Protein AF-A0A8S2YE96-F1 (afdb_monomer_lite)

pLDDT: mean 74.25, std 17.76, range [33.53, 96.19]

InterPro domains:
  IPR012582 DNA-dependent protein kinase catalytic subunit, CC3 [PF08163] (4-235)

Radius of gyration: 26.95 Å; chains: 1; bounding box: 53×81×50 Å

Organism: NCBI:txid1234261

Secondary structure (DSSP, 8-state):
--HHHHHHHHHHHHHHHHHHHHS-----SSHHHHHHHHHHHHHHHHHHHHHHHHS-HHHHSSTT-TTHHHHHHT-TTS--SSS-HHHHHHHHHHHHHHHSHHHHHHHHHHHHHHH---HHHHHHHHHHHHHHHHHHHHHHHHHHHHH---HHHHIIIIIHHHHHHHHHHT--HHHHHHHHHHHHHHHHSSS------PPP---TTTGGGTTSTTHHHHHHHHHHHHHHHHHHHHHHHHHHHSTTS--

Foldseek 3Di:
DDLVVLLVVCLVCVVVLLCLLPDPDDDDPDLVVLQVSLVSLLVSLLSLLVSLQSDAQCCQAFPNHPNLVSVCVVVVPDPPPTSCVSLVSLLVSLLCLQQCLVVVLVVLLVVCVVVDPDPVSNVVSSVSSVSSNVSSLSSNVSSCVRHPDDPVCCCVRPVVSVVVSCVVVVDDPCNVVVVVVVVVVVVVVVPPPDPPDDDPDDDPPQVVCVPPPCNVVVVVVVVVVNVVVVVVVVVVVVVVVVVPPDD

Sequence (247 aa):
MRKHCVVEVYKRHILVITSIIEADFRLETSVAAIESSLINRVCSFRLMEHKYTILTKDDVQGSASPIVSVYEKVRPNMDKKDGKELTKNMIRRSRIHFTDGEKIMKIVQTHLTTMSNSSEKIKSIISIIRTLYTSSFNCLISLFMCTQTELKLYTAFIFQELSEYYEKAKRTVLSVLRKNILLSTTNSQQGNLQIQNQPPPRYLSSEYLCGSSLAGELAIFDYISSAVVSQQQQQTNLNKSCVLLDH

Structure (mmCIF, N/CA/C/O backbone):
data_AF-A0A8S2YE96-F1
#
_entry.id   AF-A0A8S2YE96-F1
#
loop_
_atom_site.group_PDB
_atom_site.id
_atom_site.type_symbol
_atom_site.label_atom_id
_atom_site.label_alt_id
_atom_site.label_comp_id
_atom_site.label_asym_id
_atom_site.label_entity_id
_atom_site.label_seq_id
_atom_site.pdbx_PDB_ins_code
_atom_site.Cartn_x
_atom_site.Cartn_y
_atom_site.Cartn_z
_atom_site.occupancy
_atom_site.B_iso_or_equiv
_atom_site.auth_seq_id
_atom_site.auth_comp_id
_atom_site.auth_asym_id
_atom_site.auth_atom_id
_atom_site.pdbx_PDB_model_num
ATOM 1 N N . MET A 1 1 ? 15.876 15.811 -7.038 1.00 55.72 1 MET A N 1
ATOM 2 C CA . MET A 1 1 ? 16.609 14.784 -6.256 1.00 55.72 1 MET A CA 1
ATOM 3 C C . MET A 1 1 ? 17.096 13.708 -7.226 1.00 55.72 1 MET A C 1
ATOM 5 O O . MET A 1 1 ? 16.290 13.247 -8.022 1.00 55.72 1 MET A O 1
ATOM 9 N N . ARG A 1 2 ? 18.392 13.356 -7.259 1.00 77.94 2 ARG A N 1
ATOM 10 C CA . ARG A 1 2 ? 18.914 12.380 -8.244 1.00 77.94 2 ARG A CA 1
ATOM 11 C C . ARG A 1 2 ? 18.318 10.987 -7.974 1.00 77.94 2 ARG A C 1
ATOM 13 O O . ARG A 1 2 ? 18.390 10.532 -6.834 1.00 77.94 2 ARG A O 1
ATOM 20 N N . LYS A 1 3 ? 17.780 10.310 -9.002 1.00 80.88 3 LYS A N 1
ATOM 21 C CA . LYS A 1 3 ? 17.167 8.957 -8.939 1.00 80.88 3 LYS A CA 1
ATOM 22 C C . LYS A 1 3 ? 17.999 7.965 -8.108 1.00 80.88 3 LYS A C 1
ATOM 24 O O . LYS A 1 3 ? 17.466 7.274 -7.248 1.00 80.88 3 LYS A O 1
ATOM 29 N N . HIS A 1 4 ? 19.320 7.995 -8.280 1.00 84.81 4 HIS A N 1
ATOM 30 C CA . HIS A 1 4 ? 20.281 7.185 -7.524 1.00 84.81 4 HIS A CA 1
ATOM 31 C C . HIS A 1 4 ? 20.160 7.335 -5.995 1.00 84.81 4 HIS A C 1
ATOM 33 O O . HIS A 1 4 ? 20.170 6.350 -5.268 1.00 84.81 4 HIS A O 1
ATOM 39 N N . CYS A 1 5 ? 20.000 8.561 -5.487 1.00 88.75 5 CYS A N 1
ATOM 40 C CA . CYS A 1 5 ? 19.865 8.805 -4.047 1.00 88.75 5 CYS A CA 1
ATOM 41 C C . CYS A 1 5 ? 18.564 8.201 -3.495 1.00 88.75 5 CYS A C 1
ATOM 43 O O . CYS A 1 5 ? 18.551 7.624 -2.411 1.00 88.75 5 CYS A O 1
ATOM 45 N N . VAL A 1 6 ? 17.474 8.266 -4.269 1.00 88.94 6 VAL A N 1
ATOM 46 C CA . VAL A 1 6 ? 16.184 7.670 -3.884 1.00 88.94 6 VAL A CA 1
ATOM 47 C C . VAL A 1 6 ? 16.307 6.152 -3.744 1.00 88.94 6 VAL A C 1
ATOM 49 O O . VAL A 1 6 ? 15.793 5.596 -2.772 1.00 88.94 6 VAL A O 1
ATOM 52 N N . VAL A 1 7 ? 17.007 5.504 -4.680 1.00 91.25 7 VAL A N 1
ATOM 53 C CA . VAL A 1 7 ? 17.258 4.056 -4.670 1.00 91.25 7 VAL A CA 1
ATOM 54 C C . VAL A 1 7 ? 18.106 3.651 -3.463 1.00 91.25 7 VAL A C 1
ATOM 56 O O . VAL A 1 7 ? 17.723 2.730 -2.747 1.00 91.25 7 VAL A O 1
ATOM 59 N N . GLU A 1 8 ? 19.203 4.356 -3.179 1.00 92.12 8 GLU A N 1
ATOM 60 C CA . GLU A 1 8 ? 20.076 4.051 -2.032 1.00 92.12 8 GLU A CA 1
ATOM 61 C C . GLU A 1 8 ? 19.366 4.201 -0.684 1.00 92.12 8 GLU A C 1
ATOM 63 O O . GLU A 1 8 ? 19.442 3.318 0.174 1.00 92.12 8 GLU A O 1
ATOM 68 N N . VAL A 1 9 ? 18.596 5.280 -0.511 1.00 91.50 9 VAL A N 1
ATOM 69 C CA . VAL A 1 9 ? 17.765 5.457 0.686 1.00 91.50 9 VAL A CA 1
ATOM 70 C C . VAL A 1 9 ? 16.778 4.298 0.812 1.00 91.50 9 VAL A C 1
ATOM 72 O O . VAL A 1 9 ? 16.613 3.729 1.890 1.00 91.50 9 VAL A O 1
ATOM 75 N N . TYR A 1 10 ? 16.134 3.901 -0.284 1.00 91.75 10 TYR A N 1
ATOM 76 C CA . TYR A 1 10 ? 15.126 2.853 -0.228 1.00 91.75 10 TYR A CA 1
ATOM 77 C C . TYR A 1 10 ? 15.718 1.471 0.071 1.00 91.75 10 TYR A C 1
ATOM 79 O O . TYR A 1 10 ? 15.173 0.762 0.914 1.00 91.75 10 TYR A O 1
ATOM 87 N N . LYS A 1 11 ? 16.879 1.126 -0.498 1.00 92.88 11 LYS A N 1
ATOM 88 C CA . LYS A 1 11 ? 17.629 -0.091 -0.140 1.00 92.88 11 LYS A CA 1
ATOM 89 C C . LYS A 1 11 ? 17.880 -0.196 1.361 1.00 92.88 11 LYS A C 1
ATOM 91 O O . LYS A 1 11 ? 17.727 -1.269 1.935 1.00 92.88 11 LYS A O 1
ATOM 96 N N . ARG A 1 12 ? 18.248 0.915 2.005 1.00 92.38 12 ARG A N 1
ATOM 97 C CA . ARG A 1 12 ? 18.549 0.934 3.442 1.00 92.38 12 ARG A CA 1
ATOM 98 C C . ARG A 1 12 ? 17.316 0.677 4.305 1.00 92.38 12 ARG A C 1
ATOM 100 O O . ARG A 1 12 ? 17.428 0.070 5.365 1.00 92.38 12 ARG A O 1
ATOM 107 N N . HIS A 1 13 ? 16.150 1.137 3.857 1.00 92.06 13 HIS A N 1
ATOM 108 C CA . HIS A 1 13 ? 14.928 1.114 4.659 1.00 92.06 13 HIS A CA 1
ATOM 109 C C . HIS A 1 13 ? 13.941 0.005 4.279 1.00 92.06 13 HIS A C 1
ATOM 111 O O . HIS A 1 13 ? 13.043 -0.275 5.069 1.00 92.06 13 HIS A O 1
ATOM 117 N N . ILE A 1 14 ? 14.101 -0.668 3.133 1.00 93.31 14 ILE A N 1
ATOM 118 C CA . ILE A 1 14 ? 13.120 -1.648 2.638 1.00 93.31 14 ILE A CA 1
ATOM 119 C C . ILE A 1 14 ? 12.835 -2.768 3.641 1.00 93.31 14 ILE A C 1
ATOM 121 O O . ILE A 1 14 ? 11.685 -3.152 3.836 1.00 93.31 14 ILE A O 1
ATOM 125 N N . LEU A 1 15 ? 13.860 -3.253 4.338 1.00 92.19 15 LEU A N 1
ATOM 126 C CA . LEU A 1 15 ? 13.721 -4.328 5.322 1.00 92.19 15 LEU A CA 1
ATOM 127 C C . LEU A 1 15 ? 12.929 -3.888 6.556 1.00 92.19 15 LEU A C 1
ATOM 129 O O . LEU A 1 15 ? 12.118 -4.652 7.067 1.00 92.19 15 LEU A O 1
ATOM 133 N N . VAL A 1 16 ? 13.132 -2.648 7.006 1.00 93.44 16 VAL A N 1
ATOM 134 C CA . VAL A 1 16 ? 12.405 -2.074 8.149 1.00 93.44 16 VAL A CA 1
ATOM 135 C C . VAL A 1 16 ? 10.950 -1.806 7.773 1.00 93.44 16 VAL A C 1
ATOM 137 O O . VAL A 1 16 ? 10.037 -2.133 8.519 1.00 93.44 16 VAL A O 1
ATOM 140 N N . ILE A 1 17 ? 10.718 -1.247 6.587 1.00 93.56 17 ILE A N 1
ATOM 141 C CA . ILE A 1 17 ? 9.366 -0.948 6.106 1.00 93.56 17 ILE A CA 1
ATOM 142 C C . ILE A 1 17 ? 8.565 -2.245 5.950 1.00 93.56 17 ILE A C 1
ATOM 144 O O . ILE A 1 17 ? 7.439 -2.355 6.435 1.00 93.56 17 ILE A O 1
ATOM 148 N N . THR A 1 18 ? 9.158 -3.249 5.300 1.00 92.69 18 THR A N 1
ATOM 149 C CA . THR A 1 18 ? 8.500 -4.544 5.095 1.00 92.69 18 THR A CA 1
ATOM 150 C C . THR A 1 18 ? 8.292 -5.292 6.407 1.00 92.69 18 THR A C 1
ATOM 152 O O . THR A 1 18 ? 7.227 -5.873 6.580 1.00 92.69 18 THR A O 1
ATOM 155 N N . SER A 1 19 ? 9.219 -5.233 7.370 1.00 92.88 19 SER A N 1
ATOM 156 C CA . SER A 1 19 ? 9.014 -5.875 8.675 1.00 92.88 19 SER A CA 1
ATOM 157 C C . SER A 1 19 ? 7.853 -5.257 9.462 1.00 92.88 19 SER A C 1
ATOM 159 O O . SER A 1 19 ? 7.060 -6.001 10.037 1.00 92.88 19 SER A O 1
ATOM 161 N N . ILE A 1 20 ? 7.688 -3.929 9.429 1.00 93.19 20 ILE A N 1
ATOM 162 C CA . ILE A 1 20 ? 6.561 -3.233 10.077 1.00 93.19 20 ILE A CA 1
ATOM 163 C C . ILE A 1 20 ? 5.224 -3.618 9.429 1.00 93.19 20 ILE A C 1
ATOM 165 O O . ILE A 1 20 ? 4.240 -3.853 10.130 1.00 93.19 20 ILE A O 1
ATOM 169 N N . ILE A 1 21 ? 5.179 -3.694 8.096 1.00 92.38 21 ILE A N 1
ATOM 170 C CA . ILE A 1 21 ? 3.968 -4.077 7.353 1.00 92.38 21 ILE A CA 1
ATOM 171 C C . ILE A 1 21 ? 3.615 -5.549 7.596 1.00 92.38 21 ILE A C 1
ATOM 173 O O . ILE A 1 21 ? 2.445 -5.902 7.726 1.00 92.38 21 ILE A O 1
ATOM 177 N N . GLU A 1 22 ? 4.617 -6.422 7.639 1.00 89.69 22 GLU A N 1
ATOM 178 C CA . GLU A 1 22 ? 4.411 -7.860 7.772 1.00 89.69 22 GLU A CA 1
ATOM 179 C C . GLU A 1 22 ? 4.128 -8.328 9.194 1.00 89.69 22 GLU A C 1
ATOM 181 O O . GLU A 1 22 ? 3.584 -9.422 9.353 1.00 89.69 22 GLU A O 1
ATOM 186 N N . ALA A 1 23 ? 4.494 -7.532 10.200 1.00 87.56 23 ALA A N 1
ATOM 187 C CA . ALA A 1 23 ? 4.228 -7.841 11.592 1.00 87.56 23 ALA A CA 1
ATOM 188 C C . ALA A 1 23 ? 2.735 -8.120 11.799 1.00 87.56 23 ALA A C 1
ATOM 190 O O . ALA A 1 23 ? 1.872 -7.308 11.444 1.00 87.56 23 ALA A O 1
ATOM 191 N N . ASP A 1 24 ? 2.414 -9.255 12.413 1.00 81.38 24 ASP A N 1
ATOM 192 C CA . ASP A 1 24 ? 1.030 -9.565 12.751 1.00 81.38 24 ASP A CA 1
ATOM 193 C C . ASP A 1 24 ? 0.479 -8.510 13.709 1.00 81.38 24 ASP A C 1
ATOM 195 O O . ASP A 1 24 ? 1.196 -7.964 14.554 1.00 81.38 24 ASP A O 1
ATOM 199 N N . PHE A 1 25 ? -0.797 -8.170 13.545 1.00 77.94 25 PHE A N 1
ATOM 200 C CA . PHE A 1 25 ? -1.445 -7.239 14.453 1.00 77.94 25 PHE A CA 1
ATOM 201 C C . PHE A 1 25 ? -1.623 -7.922 15.810 1.00 77.94 25 PHE A C 1
ATOM 203 O O . PHE A 1 25 ? -2.466 -8.804 15.967 1.00 77.94 25 PHE A O 1
ATOM 210 N N . ARG A 1 26 ? -0.797 -7.534 16.781 1.00 78.00 26 ARG A N 1
ATOM 211 C CA . ARG A 1 26 ? -0.894 -7.994 18.165 1.00 78.00 26 ARG A CA 1
ATOM 212 C C . ARG A 1 26 ? -1.613 -6.926 18.974 1.00 78.00 26 ARG A C 1
ATOM 214 O O . ARG A 1 26 ? -1.309 -5.745 18.841 1.00 78.00 26 ARG A O 1
ATOM 221 N N . LEU A 1 27 ? -2.576 -7.345 19.790 1.00 76.38 27 LEU A N 1
ATOM 222 C CA . LEU A 1 27 ? -3.218 -6.448 20.743 1.00 76.38 27 LEU A CA 1
ATOM 223 C C . LEU A 1 27 ? -2.202 -6.099 21.826 1.00 76.38 27 LEU A C 1
ATOM 225 O O . LEU A 1 27 ? -1.796 -6.954 22.611 1.00 76.38 27 LEU A O 1
ATOM 229 N N . GLU A 1 28 ? -1.759 -4.849 21.819 1.00 80.06 28 GLU A N 1
ATOM 230 C CA . GLU A 1 28 ? -0.822 -4.343 22.810 1.00 80.06 28 GLU A CA 1
ATOM 231 C C . GLU A 1 28 ? -1.570 -3.972 24.100 1.00 80.06 28 GLU A C 1
ATOM 233 O O . GLU A 1 28 ? -2.763 -3.653 24.100 1.00 80.06 28 GLU A O 1
ATOM 238 N N . THR A 1 29 ? -0.866 -4.037 25.228 1.00 76.75 29 THR A N 1
ATOM 239 C CA . THR A 1 29 ? -1.426 -3.773 26.563 1.00 76.75 29 THR A CA 1
ATOM 240 C C . THR A 1 29 ? -1.727 -2.296 26.811 1.00 76.75 29 THR A C 1
ATOM 242 O O . THR A 1 29 ? -2.464 -1.975 27.738 1.00 76.75 29 THR A O 1
ATOM 245 N N . SER A 1 30 ? -1.180 -1.391 25.993 1.00 85.25 30 SER A N 1
ATOM 246 C CA . SER A 1 30 ? -1.365 0.056 26.117 1.00 85.25 30 SER A CA 1
ATOM 247 C C . SER A 1 30 ? -2.000 0.653 24.867 1.00 85.25 30 SER A C 1
ATOM 249 O O . SER A 1 30 ? -1.591 0.375 23.741 1.00 85.25 30 SER A O 1
ATOM 251 N N . VAL A 1 31 ? -2.955 1.559 25.081 1.00 85.06 31 VAL A N 1
ATOM 252 C CA . VAL A 1 31 ? -3.638 2.318 24.022 1.00 85.06 31 VAL A CA 1
ATOM 253 C C . VAL A 1 31 ? -2.648 3.133 23.179 1.00 85.06 31 VAL A C 1
ATOM 255 O O . VAL A 1 31 ? -2.763 3.157 21.957 1.00 85.06 31 VAL A O 1
ATOM 258 N N . ALA A 1 32 ? -1.649 3.755 23.814 1.00 87.25 32 ALA A N 1
ATOM 259 C CA . ALA A 1 32 ? -0.631 4.547 23.115 1.00 87.25 32 ALA A CA 1
ATOM 260 C C . ALA A 1 32 ? 0.271 3.676 22.226 1.00 87.25 32 ALA A C 1
ATOM 262 O O . ALA A 1 32 ? 0.743 4.109 21.177 1.00 87.25 32 ALA A O 1
ATOM 263 N N . ALA A 1 33 ? 0.490 2.433 22.645 1.00 88.94 33 ALA A N 1
ATOM 264 C CA . ALA A 1 33 ? 1.317 1.485 21.925 1.00 88.94 33 ALA A CA 1
ATOM 265 C C . ALA A 1 33 ? 0.566 0.969 20.673 1.00 88.94 33 ALA A C 1
ATOM 267 O O . ALA A 1 33 ? 1.091 1.055 19.561 1.00 88.94 33 ALA A O 1
ATOM 268 N N . ILE A 1 34 ? -0.735 0.655 20.809 1.00 88.31 34 ILE A N 1
ATOM 269 C CA . ILE A 1 34 ? -1.638 0.379 19.672 1.00 88.31 34 ILE A CA 1
ATOM 270 C C . ILE A 1 34 ? -1.637 1.542 18.670 1.00 88.31 34 ILE A C 1
ATOM 272 O O . ILE A 1 34 ? -1.510 1.324 17.464 1.00 88.31 34 ILE A O 1
ATOM 276 N N . GLU A 1 35 ? -1.778 2.777 19.154 1.00 89.88 35 GLU A N 1
ATOM 277 C CA . GLU A 1 35 ? -1.763 3.976 18.313 1.00 89.88 35 GLU A CA 1
ATOM 278 C C . GLU A 1 35 ? -0.441 4.116 17.545 1.00 89.88 35 GLU A C 1
ATOM 280 O O . GLU A 1 35 ? -0.456 4.246 16.319 1.00 89.88 35 GLU A O 1
ATOM 285 N N . SER A 1 36 ? 0.698 4.003 18.233 1.00 92.25 36 SER A N 1
ATOM 286 C CA . SER A 1 36 ? 2.023 4.056 17.606 1.00 92.25 36 SER A CA 1
ATOM 287 C C . SER A 1 36 ? 2.204 2.958 16.551 1.00 92.25 36 SER A C 1
ATOM 289 O O . SER A 1 36 ? 2.639 3.231 15.431 1.00 92.25 36 SER A O 1
ATOM 291 N N . SER A 1 37 ? 1.795 1.728 16.864 1.00 91.44 37 SER A N 1
ATOM 292 C CA . SER A 1 37 ? 1.848 0.573 15.963 1.00 91.44 37 SER A CA 1
ATOM 293 C C . SER A 1 37 ? 1.038 0.806 14.681 1.00 91.44 37 SER A C 1
ATOM 295 O O . SER A 1 37 ? 1.521 0.560 13.571 1.00 91.44 37 SER A O 1
ATOM 297 N N . LEU A 1 38 ? -0.171 1.365 14.804 1.00 91.19 38 LEU A N 1
ATOM 298 C CA . LEU A 1 38 ? -1.014 1.717 13.661 1.00 91.19 38 LEU A CA 1
ATOM 299 C C . LEU A 1 38 ? -0.414 2.856 12.827 1.00 91.19 38 LEU A C 1
ATOM 301 O O . LEU A 1 38 ? -0.371 2.747 11.600 1.00 91.19 38 LEU A O 1
ATOM 305 N N . ILE A 1 39 ? 0.083 3.918 13.467 1.00 93.75 39 ILE A N 1
ATOM 306 C CA . ILE A 1 39 ? 0.721 5.053 12.781 1.00 93.75 39 ILE A CA 1
ATOM 307 C C . ILE A 1 39 ? 1.951 4.584 12.001 1.00 93.75 39 ILE A C 1
ATOM 309 O O . ILE A 1 39 ? 2.100 4.923 10.827 1.00 93.75 39 ILE A O 1
ATOM 313 N N . ASN A 1 40 ? 2.796 3.747 12.602 1.00 94.94 40 ASN A N 1
ATOM 314 C CA . ASN A 1 40 ? 3.986 3.212 11.942 1.00 94.94 40 ASN A CA 1
ATOM 315 C C . ASN A 1 40 ? 3.628 2.419 10.679 1.00 94.94 40 ASN A C 1
ATOM 317 O O . ASN A 1 40 ? 4.295 2.562 9.649 1.00 94.94 40 ASN A O 1
ATOM 321 N N . ARG A 1 41 ? 2.539 1.639 10.708 1.00 94.00 41 ARG A N 1
ATOM 322 C CA . ARG A 1 41 ? 2.033 0.934 9.519 1.00 94.00 41 ARG A CA 1
ATOM 323 C C . ARG A 1 41 ? 1.497 1.897 8.461 1.00 94.00 41 ARG A C 1
ATOM 325 O O . ARG A 1 41 ? 1.830 1.733 7.290 1.00 94.00 41 ARG A O 1
ATOM 332 N N . VAL A 1 42 ? 0.726 2.917 8.850 1.00 94.38 42 VAL A N 1
ATOM 333 C CA . VAL A 1 42 ? 0.238 3.965 7.928 1.00 94.38 42 VAL A CA 1
ATOM 334 C C . VAL A 1 42 ? 1.413 4.634 7.215 1.00 94.38 42 VAL A C 1
ATOM 336 O O . VAL A 1 42 ? 1.431 4.713 5.987 1.00 94.38 42 VAL A O 1
ATOM 339 N N . CYS A 1 43 ? 2.415 5.078 7.974 1.00 95.88 43 CYS A N 1
ATOM 340 C CA . CYS A 1 43 ? 3.616 5.711 7.438 1.00 95.88 43 CYS A CA 1
ATOM 341 C C . CYS A 1 43 ? 4.386 4.771 6.507 1.00 95.88 43 CYS A C 1
ATOM 343 O O . CYS A 1 43 ? 4.826 5.196 5.441 1.00 95.88 43 CYS A O 1
ATOM 345 N N . SER A 1 44 ? 4.492 3.491 6.866 1.00 96.19 44 SER A N 1
ATOM 346 C CA . SER A 1 44 ? 5.143 2.476 6.034 1.00 96.19 44 SER A CA 1
ATOM 347 C C . SER A 1 44 ? 4.428 2.304 4.692 1.00 96.19 44 SER A C 1
ATOM 349 O O . SER A 1 44 ? 5.083 2.344 3.654 1.00 96.19 44 SER A O 1
ATOM 351 N N . PHE A 1 45 ? 3.094 2.210 4.677 1.00 95.81 45 PHE A N 1
ATOM 352 C CA . PHE A 1 45 ? 2.329 2.126 3.428 1.00 95.81 45 PHE A CA 1
ATOM 353 C C . PHE A 1 45 ? 2.449 3.385 2.566 1.00 95.81 45 PHE A C 1
ATOM 355 O O . PHE A 1 45 ? 2.660 3.268 1.363 1.00 95.81 45 PHE A O 1
ATOM 362 N N . ARG A 1 46 ? 2.385 4.582 3.159 1.00 95.12 46 ARG A N 1
ATOM 363 C CA . ARG A 1 46 ? 2.566 5.844 2.416 1.00 95.12 46 ARG A CA 1
ATOM 364 C C . ARG A 1 46 ? 3.971 5.985 1.843 1.00 95.12 46 ARG A C 1
ATOM 366 O O . ARG A 1 46 ? 4.154 6.490 0.739 1.00 95.12 46 ARG A O 1
ATOM 373 N N . LEU A 1 47 ? 4.979 5.538 2.589 1.00 94.44 47 LEU A N 1
ATOM 374 C CA . LEU A 1 47 ? 6.348 5.538 2.100 1.00 94.44 47 LEU A CA 1
ATOM 375 C C . LEU A 1 47 ? 6.493 4.562 0.930 1.00 94.44 47 LEU A C 1
ATOM 377 O O . LEU A 1 47 ? 7.098 4.923 -0.072 1.00 94.44 47 LEU A O 1
ATOM 381 N N . MET A 1 48 ? 5.900 3.369 1.016 1.00 93.81 48 MET A N 1
ATOM 382 C CA . MET A 1 48 ? 5.862 2.414 -0.095 1.00 93.81 48 MET A CA 1
ATOM 383 C C . MET A 1 48 ? 5.155 2.993 -1.324 1.00 93.81 48 MET A C 1
ATOM 385 O O . MET A 1 48 ? 5.734 2.985 -2.406 1.00 93.81 48 MET A O 1
ATOM 389 N N . GLU A 1 49 ? 3.962 3.562 -1.153 1.00 94.31 49 GLU A N 1
ATOM 390 C CA . GLU A 1 49 ? 3.201 4.265 -2.194 1.00 94.31 49 GLU A CA 1
ATOM 391 C C . GLU A 1 49 ? 4.080 5.288 -2.928 1.00 94.31 49 GLU A C 1
ATOM 393 O O . GLU A 1 49 ? 4.262 5.210 -4.143 1.00 94.31 49 GLU A O 1
ATOM 398 N N . HIS A 1 50 ? 4.719 6.185 -2.174 1.00 91.81 50 HIS A N 1
ATOM 399 C CA . HIS A 1 50 ? 5.584 7.227 -2.718 1.00 91.81 50 HIS A CA 1
ATOM 400 C C . HIS A 1 50 ? 6.821 6.681 -3.451 1.00 91.81 50 HIS A C 1
ATOM 402 O O . HIS A 1 50 ? 7.328 7.300 -4.385 1.00 91.81 50 HIS A O 1
ATOM 408 N N . LYS A 1 51 ? 7.351 5.524 -3.042 1.00 90.31 51 LYS A N 1
ATOM 409 C CA . LYS A 1 51 ? 8.499 4.913 -3.727 1.00 90.31 51 LYS A CA 1
ATOM 410 C C . LYS A 1 51 ? 8.082 4.261 -5.036 1.00 90.31 51 LYS A C 1
ATOM 412 O O . LYS A 1 51 ? 8.772 4.458 -6.030 1.00 90.31 51 LYS A O 1
ATOM 417 N N . TYR A 1 52 ? 6.946 3.572 -5.063 1.00 90.94 52 TYR A N 1
ATOM 418 C CA . TYR A 1 52 ? 6.420 2.963 -6.286 1.00 90.94 52 TYR A CA 1
ATOM 419 C C . TYR A 1 52 ? 5.891 3.986 -7.303 1.00 90.94 52 TYR A C 1
ATOM 421 O O . TYR A 1 52 ? 5.781 3.650 -8.477 1.00 90.94 52 TYR A O 1
ATOM 429 N N . THR A 1 53 ? 5.615 5.233 -6.905 1.00 90.62 53 THR A N 1
ATOM 430 C CA . THR A 1 53 ? 5.259 6.305 -7.854 1.00 90.62 53 THR A CA 1
ATOM 431 C C . THR A 1 53 ? 6.467 6.975 -8.511 1.00 90.62 53 THR A C 1
ATOM 433 O O . THR A 1 53 ? 6.338 7.504 -9.612 1.00 90.62 53 THR A O 1
ATOM 436 N N . ILE A 1 54 ? 7.634 6.969 -7.859 1.00 90.44 54 ILE A N 1
ATOM 437 C CA . ILE A 1 54 ? 8.849 7.641 -8.356 1.00 90.44 54 ILE A CA 1
ATOM 438 C C . ILE A 1 54 ? 9.811 6.666 -9.039 1.00 90.44 54 ILE A C 1
ATOM 440 O O . ILE A 1 54 ? 10.523 7.042 -9.971 1.00 90.44 54 ILE A O 1
ATOM 444 N N . LEU A 1 55 ? 9.899 5.434 -8.539 1.00 90.94 55 LEU A N 1
ATOM 445 C CA . LEU A 1 55 ? 10.831 4.438 -9.051 1.00 90.94 55 LEU A CA 1
ATOM 446 C C . LEU A 1 55 ? 10.290 3.777 -10.317 1.00 90.94 55 LEU A C 1
ATOM 448 O O . LEU A 1 55 ? 9.088 3.575 -10.478 1.00 90.94 55 LEU A O 1
ATOM 452 N N . THR A 1 56 ? 11.206 3.419 -11.213 1.00 91.25 56 THR A N 1
ATOM 453 C CA . THR A 1 56 ? 10.847 2.671 -12.419 1.00 91.25 56 THR A CA 1
ATOM 454 C C . THR A 1 56 ? 10.692 1.193 -12.093 1.00 91.25 56 THR A C 1
ATOM 456 O O . THR A 1 56 ? 11.278 0.706 -11.126 1.00 91.25 56 THR A O 1
ATOM 459 N N . LYS A 1 57 ? 9.942 0.469 -12.928 1.00 91.31 57 LYS A N 1
ATOM 460 C CA . LYS A 1 57 ? 9.724 -0.975 -12.783 1.00 91.31 57 LYS A CA 1
ATOM 461 C C . LYS A 1 57 ? 11.031 -1.746 -12.575 1.00 91.31 57 LYS A C 1
ATOM 463 O O . LYS A 1 57 ? 11.098 -2.560 -11.662 1.00 91.31 57 LYS A O 1
ATOM 468 N N . ASP A 1 58 ? 12.073 -1.417 -13.335 1.00 90.88 58 ASP A N 1
ATOM 469 C CA . ASP A 1 58 ? 13.385 -2.078 -13.268 1.00 90.88 58 ASP A CA 1
ATOM 470 C C . ASP A 1 58 ? 14.090 -1.886 -11.914 1.00 90.88 58 ASP A C 1
ATOM 472 O O . ASP A 1 58 ? 14.873 -2.730 -11.479 1.00 90.88 58 ASP A O 1
ATOM 476 N N . ASP A 1 59 ? 13.795 -0.792 -11.204 1.00 91.19 59 ASP A N 1
ATOM 477 C CA . ASP A 1 59 ? 14.377 -0.535 -9.888 1.00 91.19 59 ASP A CA 1
ATOM 478 C C . ASP A 1 59 ? 13.715 -1.389 -8.801 1.00 91.19 59 ASP A C 1
ATOM 480 O O . ASP A 1 59 ? 14.372 -1.723 -7.817 1.00 91.19 59 ASP A O 1
ATOM 484 N N . VAL A 1 60 ? 12.433 -1.744 -8.943 1.00 90.12 60 VAL A N 1
ATOM 485 C CA . VAL A 1 60 ? 11.603 -2.357 -7.880 1.00 90.12 60 VAL A CA 1
ATOM 486 C C . VAL A 1 60 ? 11.123 -3.775 -8.194 1.00 90.12 60 VAL A C 1
ATOM 488 O O . VAL A 1 60 ? 10.561 -4.436 -7.321 1.00 90.12 60 VAL A O 1
ATOM 491 N N . GLN A 1 61 ? 11.320 -4.246 -9.423 1.00 89.81 61 GLN A N 1
ATOM 492 C CA . GLN A 1 61 ? 10.874 -5.549 -9.894 1.00 89.81 61 GLN A CA 1
ATOM 493 C C . GLN A 1 61 ? 11.879 -6.137 -10.890 1.00 89.81 61 GLN A C 1
ATOM 495 O O . GLN A 1 61 ? 12.406 -5.441 -11.750 1.00 89.81 61 GLN A O 1
ATOM 500 N N . GLY A 1 62 ? 12.086 -7.449 -10.806 1.00 87.69 62 GLY A N 1
ATOM 501 C CA . GLY A 1 62 ? 12.994 -8.199 -11.668 1.00 87.69 62 GLY A CA 1
ATOM 502 C C . GLY A 1 62 ? 14.266 -8.610 -10.934 1.00 87.69 62 GLY A C 1
ATOM 503 O O . GLY A 1 62 ? 14.631 -8.045 -9.906 1.00 87.69 62 GLY A O 1
ATOM 504 N N . SER A 1 63 ? 14.953 -9.618 -11.462 1.00 85.06 63 SER A N 1
ATOM 505 C CA . SER A 1 63 ? 16.171 -10.176 -10.856 1.00 85.06 63 SER A CA 1
ATOM 506 C C . SER A 1 63 ? 17.342 -9.188 -10.828 1.00 85.06 63 SER A C 1
ATOM 508 O O . SER A 1 63 ? 18.179 -9.249 -9.932 1.00 85.06 63 SER A O 1
ATOM 510 N N . ALA A 1 64 ? 17.380 -8.243 -11.771 1.00 86.69 64 ALA A N 1
ATOM 511 C CA . ALA A 1 64 ? 18.375 -7.174 -11.821 1.00 86.69 64 ALA A CA 1
ATOM 512 C C . ALA A 1 64 ? 18.066 -6.000 -10.871 1.00 86.69 64 ALA A C 1
ATOM 514 O O . ALA A 1 64 ? 18.882 -5.085 -10.746 1.00 86.69 64 ALA A O 1
ATOM 515 N N . SER A 1 65 ? 16.908 -6.005 -10.194 1.00 91.25 65 SER A N 1
ATOM 516 C CA . SER A 1 65 ? 16.517 -4.895 -9.329 1.00 91.25 65 SER A CA 1
ATOM 517 C C . SER A 1 65 ? 17.473 -4.773 -8.132 1.00 91.25 65 SER A C 1
ATOM 519 O O . SER A 1 65 ? 17.658 -5.710 -7.337 1.00 91.25 65 SER A O 1
ATOM 521 N N . PRO A 1 66 ? 18.048 -3.580 -7.919 1.00 90.44 66 PRO A N 1
ATOM 522 C CA . PRO A 1 66 ? 18.988 -3.361 -6.836 1.00 90.44 66 PRO A CA 1
ATOM 523 C C . PRO A 1 66 ? 18.281 -3.293 -5.467 1.00 90.44 66 PRO A C 1
ATOM 525 O O . PRO A 1 66 ? 18.938 -3.407 -4.437 1.00 90.44 66 PRO A O 1
ATOM 528 N N . ILE A 1 67 ? 16.955 -3.123 -5.437 1.00 91.00 67 ILE A N 1
ATOM 529 C CA . ILE A 1 67 ? 16.140 -3.123 -4.213 1.00 91.00 67 ILE A CA 1
ATOM 530 C C . ILE A 1 67 ? 15.647 -4.536 -3.889 1.00 91.00 67 ILE A C 1
ATOM 532 O O . ILE A 1 67 ? 15.742 -4.966 -2.738 1.00 91.00 67 ILE A O 1
ATOM 536 N N . VAL A 1 68 ? 15.176 -5.281 -4.894 1.00 90.75 68 VAL A N 1
ATOM 537 C CA . VAL A 1 68 ? 14.742 -6.676 -4.722 1.00 90.75 68 VAL A CA 1
ATOM 538 C C . VAL A 1 68 ? 15.903 -7.537 -4.240 1.00 90.75 68 VAL A C 1
ATOM 540 O O . VAL A 1 68 ? 15.742 -8.285 -3.281 1.00 90.75 68 VAL A O 1
ATOM 543 N N . SER A 1 69 ? 17.098 -7.362 -4.806 1.00 89.19 69 SER A N 1
ATOM 544 C CA . SER A 1 69 ? 18.287 -8.101 -4.362 1.00 89.19 69 SER A CA 1
ATOM 545 C C . SER A 1 69 ? 18.630 -7.878 -2.882 1.00 89.19 69 SER A C 1
ATOM 547 O O . SER A 1 69 ? 19.082 -8.804 -2.211 1.00 89.19 69 SER A O 1
ATOM 549 N N . VAL A 1 70 ? 18.390 -6.681 -2.329 1.00 90.81 70 VAL A N 1
ATOM 550 C CA . VAL A 1 70 ? 18.561 -6.418 -0.887 1.00 90.81 70 VAL A CA 1
ATOM 551 C C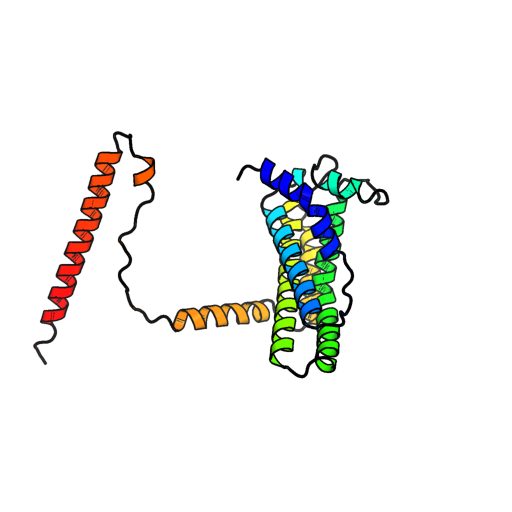 . VAL A 1 70 ? 17.493 -7.140 -0.068 1.00 90.81 70 VAL A C 1
ATOM 553 O O . VAL A 1 70 ? 17.813 -7.754 0.949 1.00 90.81 70 VAL A O 1
ATOM 556 N N . TYR A 1 71 ? 16.240 -7.106 -0.522 1.00 88.69 71 TYR A N 1
ATOM 557 C CA . TYR A 1 71 ? 15.133 -7.804 0.132 1.00 88.69 71 TYR A CA 1
ATOM 558 C C . TYR A 1 71 ? 15.344 -9.331 0.160 1.00 88.69 71 TYR A C 1
ATOM 560 O O . TYR A 1 71 ? 15.168 -9.970 1.198 1.00 88.69 71 TYR A O 1
ATOM 568 N N . GLU A 1 72 ? 15.798 -9.915 -0.949 1.00 86.94 72 GLU A N 1
ATOM 569 C CA . GLU A 1 72 ? 16.025 -11.358 -1.098 1.00 86.94 72 GLU A CA 1
ATOM 570 C C . GLU A 1 72 ? 17.241 -11.875 -0.318 1.00 86.94 72 GLU A C 1
ATOM 572 O O . GLU A 1 72 ? 17.235 -13.021 0.137 1.00 86.94 72 GLU A O 1
ATOM 577 N N . LYS A 1 73 ? 18.283 -11.053 -0.121 1.00 85.38 73 LYS A N 1
ATOM 578 C CA . LYS A 1 73 ? 19.466 -11.432 0.680 1.00 85.38 73 LYS A CA 1
ATOM 579 C C . LYS A 1 73 ? 19.106 -11.817 2.112 1.00 85.38 73 LYS A C 1
ATOM 581 O O . LYS A 1 73 ? 19.723 -12.713 2.675 1.00 85.38 73 LYS A O 1
ATOM 586 N N . VAL A 1 74 ? 18.103 -11.159 2.685 1.00 82.94 74 VAL A N 1
ATOM 587 C CA . VAL A 1 74 ? 17.667 -11.383 4.072 1.00 82.94 74 VAL A CA 1
ATOM 588 C C . VAL A 1 74 ? 16.598 -12.479 4.168 1.00 82.94 74 VAL A C 1
ATOM 590 O O . VAL A 1 74 ? 16.263 -12.929 5.260 1.00 82.94 74 VAL A O 1
ATOM 593 N N . ARG A 1 75 ? 16.082 -12.964 3.030 1.00 77.38 75 ARG A N 1
ATOM 594 C CA . ARG A 1 75 ? 15.052 -14.013 2.958 1.00 77.38 75 ARG A CA 1
ATOM 595 C C . ARG A 1 75 ? 15.486 -15.159 2.041 1.00 77.38 75 ARG A C 1
ATOM 597 O O . ARG A 1 75 ? 14.910 -15.337 0.969 1.00 77.38 75 ARG A O 1
ATOM 604 N N . PRO A 1 76 ? 16.484 -15.960 2.456 1.00 62.84 76 PRO A N 1
ATOM 605 C CA . PRO A 1 76 ? 17.057 -17.009 1.614 1.00 62.84 76 PRO A CA 1
ATOM 606 C C . PRO A 1 76 ? 16.069 -18.130 1.258 1.00 62.84 76 PRO A C 1
ATOM 608 O O . PRO A 1 76 ? 16.263 -18.781 0.239 1.00 62.84 76 PRO A O 1
ATOM 611 N N . ASN A 1 77 ? 1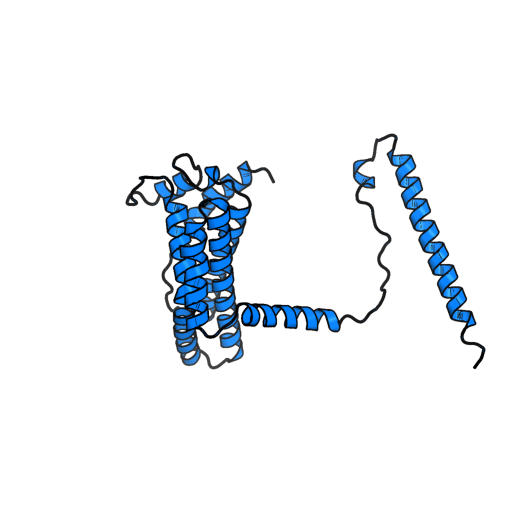4.999 -18.308 2.042 1.00 66.00 77 ASN A N 1
ATOM 612 C CA . ASN A 1 77 ? 14.021 -19.392 1.880 1.00 66.00 77 ASN A CA 1
ATOM 613 C C . ASN A 1 77 ? 12.838 -19.052 0.949 1.00 66.00 77 ASN A C 1
ATOM 615 O O . ASN A 1 77 ? 11.888 -19.825 0.875 1.00 66.00 77 ASN A O 1
ATOM 619 N N . MET A 1 78 ? 12.844 -17.893 0.285 1.00 66.56 78 MET A N 1
ATOM 620 C CA . MET A 1 78 ? 11.837 -17.558 -0.731 1.00 66.56 78 MET A CA 1
ATOM 621 C C . MET A 1 78 ? 12.238 -18.179 -2.074 1.00 66.56 78 MET A C 1
ATOM 623 O O . MET A 1 78 ? 13.403 -18.092 -2.459 1.00 66.56 78 MET A O 1
ATOM 627 N N . ASP A 1 79 ? 11.287 -18.764 -2.807 1.00 64.25 79 ASP A N 1
ATOM 628 C CA . ASP A 1 79 ? 11.497 -19.260 -4.174 1.00 64.25 79 ASP A CA 1
ATOM 629 C C . ASP A 1 79 ? 11.938 -18.095 -5.087 1.00 64.25 79 ASP A C 1
ATOM 631 O O . ASP A 1 79 ? 11.118 -17.319 -5.576 1.00 64.25 79 ASP A O 1
ATOM 635 N N . LYS A 1 80 ? 13.249 -17.959 -5.332 1.00 65.81 80 LYS A N 1
ATOM 636 C CA . LYS A 1 80 ? 13.864 -16.850 -6.095 1.00 65.81 80 LYS A CA 1
ATOM 637 C C . LYS A 1 80 ? 13.672 -16.970 -7.611 1.00 65.81 80 LYS A C 1
ATOM 639 O O . LYS A 1 80 ? 14.623 -16.826 -8.374 1.00 65.81 80 LYS A O 1
ATOM 644 N N . LYS A 1 81 ? 12.466 -17.299 -8.068 1.00 66.31 81 LYS A N 1
ATOM 645 C CA . LYS A 1 81 ? 12.255 -17.691 -9.469 1.00 66.31 81 LYS A CA 1
ATOM 646 C C . LYS A 1 81 ? 12.211 -16.494 -10.428 1.00 66.31 81 LYS A C 1
ATOM 648 O O . LYS A 1 81 ? 12.791 -16.583 -11.502 1.00 66.31 81 LYS A O 1
ATOM 653 N N . ASP A 1 82 ? 11.634 -15.354 -10.015 1.00 78.31 82 ASP A N 1
ATOM 654 C CA . ASP A 1 82 ? 11.307 -14.269 -10.966 1.00 78.31 82 ASP A CA 1
ATOM 655 C C . ASP A 1 82 ? 11.769 -12.850 -10.566 1.00 78.31 82 ASP A C 1
ATOM 657 O O . ASP A 1 82 ? 11.493 -11.891 -11.292 1.00 78.31 82 ASP A O 1
ATOM 661 N N . GLY A 1 83 ? 12.380 -12.657 -9.388 1.00 82.62 83 GLY A N 1
ATOM 662 C CA . GLY A 1 83 ? 12.701 -11.315 -8.861 1.00 82.62 83 GLY A CA 1
ATOM 663 C C . GLY A 1 83 ? 11.463 -10.441 -8.596 1.00 82.62 83 GLY A C 1
ATOM 664 O O . GLY A 1 83 ? 11.517 -9.211 -8.624 1.00 82.62 83 GLY A O 1
ATOM 665 N N . LYS A 1 84 ? 10.299 -11.070 -8.395 1.00 88.44 84 LYS A N 1
ATOM 666 C CA . LYS A 1 84 ? 9.012 -10.400 -8.135 1.00 88.44 84 LYS A CA 1
ATOM 667 C C . LYS A 1 84 ? 8.589 -10.493 -6.669 1.00 88.44 84 LYS A C 1
ATOM 669 O O . LYS A 1 84 ? 7.486 -10.071 -6.335 1.00 88.44 84 LYS A O 1
ATOM 674 N N . GLU A 1 85 ? 9.435 -11.042 -5.804 1.00 88.50 85 GLU A N 1
ATOM 675 C CA . GLU A 1 85 ? 9.055 -11.446 -4.448 1.00 88.50 85 GLU A CA 1
ATOM 676 C C . GLU A 1 85 ? 8.671 -10.262 -3.561 1.00 88.50 85 GLU A C 1
ATOM 678 O O . GLU A 1 85 ? 7.653 -10.320 -2.869 1.00 88.50 85 GLU A O 1
ATOM 683 N N . LEU A 1 86 ? 9.396 -9.141 -3.661 1.00 90.56 86 LEU A N 1
ATOM 684 C CA . LEU A 1 86 ? 9.029 -7.911 -2.958 1.00 90.56 86 LEU A CA 1
ATOM 685 C C . LEU A 1 86 ? 7.625 -7.441 -3.365 1.00 90.56 86 LEU A C 1
ATOM 687 O O . LEU A 1 86 ? 6.758 -7.260 -2.512 1.00 90.56 86 LEU A O 1
ATOM 691 N N . THR A 1 87 ? 7.381 -7.296 -4.669 1.00 91.19 87 THR A N 1
ATOM 692 C CA . THR A 1 87 ? 6.095 -6.832 -5.203 1.00 91.19 87 THR A CA 1
ATOM 693 C C . THR A 1 87 ? 4.958 -7.795 -4.859 1.00 91.19 87 THR A C 1
ATOM 695 O O . THR A 1 87 ? 3.914 -7.349 -4.390 1.00 91.19 87 THR A O 1
ATOM 698 N N . LYS A 1 88 ? 5.148 -9.112 -5.027 1.00 90.06 88 LYS A N 1
ATOM 699 C CA . LYS A 1 88 ? 4.147 -10.136 -4.672 1.00 90.06 88 LYS A CA 1
ATOM 700 C C . LYS A 1 88 ? 3.776 -10.054 -3.192 1.00 90.06 88 LYS A C 1
ATOM 702 O O . LYS A 1 88 ? 2.594 -10.035 -2.847 1.00 90.06 88 LYS A O 1
ATOM 707 N N . ASN A 1 89 ? 4.777 -9.971 -2.318 1.00 91.12 89 ASN A N 1
ATOM 708 C CA . ASN A 1 89 ? 4.555 -9.881 -0.884 1.00 91.12 89 ASN A CA 1
ATOM 709 C C . ASN A 1 89 ? 3.850 -8.572 -0.495 1.00 91.12 89 ASN A C 1
ATOM 711 O O . ASN A 1 89 ? 2.914 -8.597 0.302 1.00 91.12 89 ASN A O 1
ATOM 715 N N . MET A 1 90 ? 4.223 -7.443 -1.099 1.00 92.62 90 MET A N 1
ATOM 716 C CA . MET A 1 90 ? 3.563 -6.162 -0.834 1.00 92.62 90 MET A CA 1
ATOM 717 C C . MET A 1 90 ? 2.122 -6.127 -1.337 1.00 92.62 90 MET A C 1
ATOM 719 O O . MET A 1 90 ? 1.250 -5.696 -0.592 1.00 92.62 90 MET A O 1
ATOM 723 N N . ILE A 1 91 ? 1.829 -6.681 -2.518 1.00 91.50 91 ILE A N 1
ATOM 724 C CA . ILE A 1 91 ? 0.447 -6.860 -2.995 1.00 91.50 91 ILE A CA 1
ATOM 725 C C . ILE A 1 91 ? -0.358 -7.684 -1.985 1.00 91.50 91 ILE A C 1
ATOM 727 O O . ILE A 1 91 ? -1.441 -7.272 -1.569 1.00 91.50 91 ILE A O 1
ATOM 731 N N . ARG A 1 92 ? 0.186 -8.825 -1.540 1.00 90.06 92 ARG A N 1
ATOM 732 C CA . ARG A 1 92 ? -0.472 -9.693 -0.555 1.00 90.06 92 ARG A CA 1
ATOM 733 C C . ARG A 1 92 ? -0.763 -8.946 0.748 1.00 90.06 92 ARG A C 1
ATOM 735 O O . ARG A 1 92 ? -1.876 -9.031 1.258 1.00 90.06 92 ARG A O 1
ATOM 742 N N . ARG A 1 93 ? 0.215 -8.219 1.293 1.00 91.00 93 ARG A N 1
ATOM 743 C CA . ARG A 1 93 ? 0.062 -7.498 2.566 1.00 91.00 93 ARG A CA 1
ATOM 744 C C . ARG A 1 93 ? -0.883 -6.304 2.450 1.00 91.00 93 ARG A C 1
ATOM 746 O O . ARG A 1 93 ? -1.744 -6.152 3.312 1.00 91.00 93 ARG A O 1
ATOM 753 N N . SER A 1 94 ? -0.784 -5.508 1.387 1.00 90.94 94 SER A N 1
ATOM 754 C CA . SER A 1 94 ? -1.706 -4.394 1.137 1.00 90.94 94 SER A CA 1
ATOM 755 C C . SER A 1 94 ? -3.155 -4.869 1.019 1.00 90.94 94 SER A C 1
ATOM 757 O O . SER A 1 94 ? -4.040 -4.241 1.600 1.00 90.94 94 SER A O 1
ATOM 759 N N . ARG A 1 95 ? -3.387 -6.008 0.347 1.00 87.25 95 ARG A N 1
ATOM 760 C CA . ARG A 1 95 ? -4.713 -6.639 0.252 1.00 87.25 95 ARG A CA 1
ATOM 761 C C . ARG A 1 95 ? -5.239 -7.068 1.611 1.00 87.25 95 ARG A C 1
ATOM 763 O O . ARG A 1 95 ? -6.314 -6.624 1.977 1.00 87.25 95 ARG A O 1
ATOM 770 N N . ILE A 1 96 ? -4.462 -7.826 2.390 1.00 86.38 96 ILE A N 1
ATOM 771 C CA . ILE A 1 96 ? -4.872 -8.260 3.740 1.00 86.38 96 ILE A CA 1
ATOM 772 C C . ILE A 1 96 ? -5.302 -7.060 4.591 1.00 86.38 96 ILE A C 1
ATOM 774 O O . ILE A 1 96 ? -6.359 -7.086 5.209 1.00 86.38 96 ILE A O 1
ATOM 778 N N . HIS A 1 97 ? -4.519 -5.978 4.601 1.00 85.31 97 HIS A N 1
ATOM 779 C CA . HIS A 1 97 ? -4.862 -4.792 5.388 1.00 85.31 97 HIS A CA 1
ATOM 780 C C . HIS A 1 97 ? -6.105 -4.054 4.879 1.00 85.31 97 HIS A C 1
ATOM 782 O O . HIS A 1 97 ? -6.825 -3.468 5.686 1.00 85.31 97 HIS A O 1
ATOM 788 N N . PHE A 1 98 ? -6.368 -4.098 3.574 1.00 82.12 98 PHE A N 1
ATOM 789 C CA . PHE A 1 98 ? -7.565 -3.530 2.966 1.00 82.12 98 PHE A CA 1
ATOM 790 C C . PHE A 1 98 ? -8.818 -4.385 3.240 1.00 82.12 98 PHE A C 1
ATOM 792 O O . PHE A 1 98 ? -9.827 -3.854 3.703 1.00 82.12 98 PHE A O 1
ATOM 799 N N . THR A 1 99 ? -8.752 -5.701 3.023 1.00 79.31 99 THR A N 1
ATOM 800 C CA . THR A 1 99 ? -9.895 -6.623 3.139 1.00 79.31 99 THR A CA 1
ATOM 801 C C . THR A 1 99 ? -10.236 -6.958 4.587 1.00 79.31 99 THR A C 1
ATOM 803 O O . THR A 1 99 ? -11.404 -6.934 4.975 1.00 79.31 99 THR A O 1
ATOM 806 N N . ASP A 1 100 ? -9.226 -7.211 5.422 1.00 77.94 100 ASP A N 1
ATOM 807 C CA . ASP A 1 100 ? -9.419 -7.618 6.821 1.00 77.94 100 ASP A CA 1
ATOM 808 C C . ASP A 1 100 ? -9.625 -6.419 7.740 1.00 77.94 100 ASP A C 1
ATOM 810 O O . ASP A 1 100 ? -9.670 -6.545 8.969 1.00 77.94 100 ASP A O 1
ATOM 814 N N . GLY A 1 101 ? -9.778 -5.235 7.154 1.00 70.19 101 GLY A N 1
ATOM 815 C CA . GLY A 1 101 ? -9.910 -4.016 7.900 1.00 70.19 101 GLY A CA 1
ATOM 816 C C . GLY A 1 101 ? -11.031 -4.084 8.922 1.00 70.19 101 GLY A C 1
ATOM 817 O O . GLY A 1 101 ? -10.791 -3.889 10.113 1.00 70.19 101 GLY A O 1
ATOM 818 N N . GLU A 1 102 ? -12.238 -4.447 8.503 1.00 74.44 102 GLU A N 1
ATOM 819 C CA . GLU A 1 102 ? -13.386 -4.522 9.407 1.00 74.44 102 GLU A CA 1
ATOM 820 C C . GLU A 1 102 ? -13.141 -5.455 10.607 1.00 74.44 102 GLU A C 1
ATOM 822 O O . GLU A 1 102 ? -13.551 -5.147 11.728 1.00 74.44 102 GLU A O 1
ATOM 827 N N . LYS A 1 103 ? -12.410 -6.556 10.397 1.00 79.50 103 LYS A N 1
ATOM 828 C CA . LYS A 1 103 ? -12.013 -7.476 11.465 1.00 79.50 103 LYS A CA 1
ATOM 829 C C . LYS A 1 103 ? -11.075 -6.787 12.458 1.00 79.50 103 LYS A C 1
ATOM 831 O O . LYS A 1 103 ? -11.329 -6.845 13.658 1.00 79.50 103 LYS A O 1
ATOM 836 N N . ILE A 1 104 ? -10.050 -6.082 11.973 1.00 79.12 104 ILE A N 1
ATOM 837 C CA . ILE A 1 104 ? -9.134 -5.293 12.816 1.00 79.12 104 ILE A CA 1
ATOM 838 C C . ILE A 1 104 ? -9.906 -4.208 13.581 1.00 79.12 104 ILE A C 1
ATOM 840 O O . ILE A 1 104 ? -9.703 -4.046 14.781 1.00 79.12 104 ILE A O 1
ATOM 844 N N . MET A 1 105 ? -10.839 -3.509 12.926 1.00 82.44 105 MET A N 1
ATOM 845 C CA . MET A 1 105 ? -11.657 -2.470 13.560 1.00 82.44 105 MET A CA 1
ATOM 846 C C . MET A 1 105 ? -12.493 -3.029 14.708 1.00 82.44 105 MET A C 1
ATOM 848 O O . MET A 1 105 ? -12.494 -2.438 15.783 1.00 82.44 105 MET A O 1
ATOM 852 N N . LYS A 1 106 ? -13.167 -4.168 14.503 1.00 82.25 106 LYS A N 1
ATOM 853 C CA . LYS A 1 106 ? -13.964 -4.825 15.548 1.00 82.25 106 LYS A CA 1
ATOM 854 C C . LYS A 1 106 ? -13.091 -5.269 16.718 1.00 82.25 106 LYS A C 1
ATOM 856 O O . LYS A 1 106 ? -13.404 -4.934 17.853 1.00 82.25 106 LYS A O 1
ATOM 861 N N . ILE A 1 107 ? -11.974 -5.945 16.438 1.00 83.06 107 ILE A N 1
ATOM 862 C CA . ILE A 1 107 ? -11.039 -6.428 17.465 1.00 83.06 107 ILE A CA 1
ATOM 863 C C . ILE A 1 107 ? -10.513 -5.262 18.314 1.00 83.06 107 ILE A C 1
ATOM 865 O O . ILE A 1 107 ? -10.560 -5.319 19.542 1.00 83.06 107 ILE A O 1
ATOM 869 N N . VAL A 1 108 ? -10.058 -4.182 17.672 1.00 83.19 108 VAL A N 1
ATOM 870 C CA . VAL A 1 108 ? -9.535 -3.007 18.378 1.00 83.19 108 VAL A CA 1
ATOM 871 C C . VAL A 1 108 ? -10.639 -2.279 19.135 1.00 83.19 108 VAL A C 1
ATOM 873 O O . VAL A 1 108 ? -10.422 -1.878 20.272 1.00 83.19 108 VAL A O 1
ATOM 876 N N . GLN A 1 109 ? -11.830 -2.130 18.554 1.00 83.56 109 GLN A N 1
ATOM 877 C CA . GLN A 1 109 ? -12.944 -1.470 19.227 1.00 83.56 109 GLN A CA 1
ATOM 878 C C . GLN A 1 109 ? -13.352 -2.219 20.500 1.00 83.56 109 GLN A C 1
ATOM 880 O O . GLN A 1 109 ? -13.483 -1.579 21.538 1.00 83.56 109 GLN A O 1
ATOM 885 N N . THR A 1 110 ? -13.487 -3.548 20.444 1.00 83.62 110 THR A N 1
ATOM 886 C CA . THR A 1 110 ? -13.794 -4.373 21.622 1.00 83.62 110 THR A CA 1
ATOM 887 C C . THR A 1 110 ? -12.710 -4.238 22.691 1.00 83.62 110 THR A C 1
ATOM 889 O O . THR A 1 110 ? -13.022 -3.973 23.850 1.00 83.62 110 THR A O 1
ATOM 892 N N . HIS A 1 111 ? -11.435 -4.336 22.307 1.00 82.12 111 HIS A N 1
ATOM 893 C CA . HIS A 1 111 ? -10.319 -4.209 23.251 1.00 82.12 111 HIS A CA 1
ATOM 894 C C . HIS A 1 111 ? -10.261 -2.823 23.905 1.00 82.12 111 HIS A C 1
ATOM 896 O O . HIS A 1 111 ? -10.095 -2.697 25.117 1.00 82.12 111 HIS A O 1
ATOM 902 N N . LEU A 1 112 ? -10.466 -1.762 23.122 1.00 83.62 112 LEU A N 1
ATOM 903 C CA . LEU A 1 112 ? -10.456 -0.396 23.636 1.00 83.62 112 LEU A CA 1
ATOM 904 C C . LEU A 1 112 ? -11.645 -0.104 24.549 1.00 83.62 112 LEU A C 1
ATOM 906 O O . LEU A 1 112 ? -11.457 0.611 25.525 1.00 83.62 112 LEU A O 1
ATOM 910 N N . THR A 1 113 ? -12.831 -0.664 24.285 1.00 81.25 113 THR A N 1
ATOM 911 C CA . THR A 1 113 ? -13.972 -0.525 25.206 1.00 81.25 113 THR A CA 1
ATOM 912 C C . THR A 1 113 ? -13.720 -1.188 26.558 1.00 81.25 113 THR A C 1
ATOM 914 O O . THR A 1 113 ? -14.267 -0.739 27.557 1.00 81.25 113 THR A O 1
ATOM 917 N N . THR A 1 114 ? -12.871 -2.218 26.614 1.00 80.25 114 THR A N 1
ATOM 918 C CA . THR A 1 114 ? -12.473 -2.862 27.874 1.00 80.25 114 THR A CA 1
ATOM 919 C C . THR A 1 114 ? -11.381 -2.076 28.606 1.00 80.25 114 THR A C 1
ATOM 921 O O . THR A 1 114 ? -11.376 -2.037 29.831 1.00 80.25 114 THR A O 1
ATOM 924 N N . MET A 1 115 ? -10.456 -1.443 27.876 1.00 75.88 115 MET A N 1
ATOM 925 C CA . MET A 1 115 ? -9.297 -0.754 28.465 1.00 75.88 115 MET A CA 1
ATOM 926 C C . MET A 1 115 ? -9.485 0.750 28.696 1.00 75.88 115 MET A C 1
ATOM 928 O O . MET A 1 115 ? -8.725 1.354 29.452 1.00 75.88 115 MET A O 1
ATOM 932 N N . SER A 1 116 ? -10.441 1.393 28.026 1.00 68.56 116 SER A N 1
ATOM 933 C CA . SER A 1 11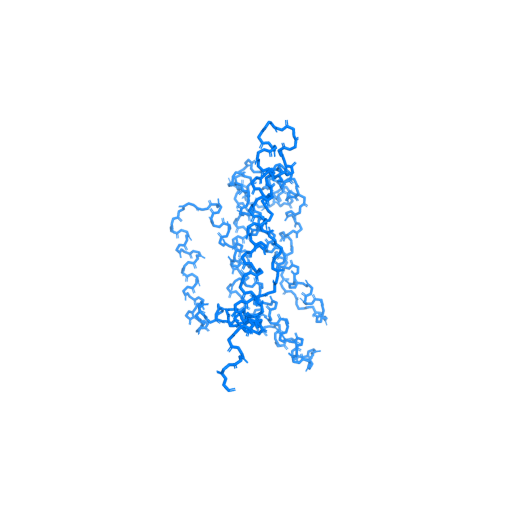6 ? -10.618 2.841 28.091 1.00 68.56 116 SER A CA 1
ATOM 934 C C . SER A 1 116 ? -12.081 3.251 27.978 1.00 68.56 116 SER A C 1
ATOM 936 O O . SER A 1 116 ? -12.749 2.976 26.988 1.00 68.56 116 SER A O 1
ATOM 938 N N . ASN A 1 117 ? -12.545 4.037 28.949 1.00 66.88 117 ASN A N 1
ATOM 939 C CA . ASN A 1 117 ? -13.870 4.662 28.904 1.00 66.88 117 ASN A CA 1
ATOM 940 C C . ASN A 1 117 ? -13.884 5.976 28.093 1.00 66.88 117 ASN A C 1
ATOM 942 O O . ASN A 1 117 ? -14.921 6.627 27.975 1.00 66.88 117 ASN A O 1
ATOM 946 N N . SER A 1 118 ? -12.744 6.401 27.530 1.00 79.69 118 SER A N 1
ATOM 947 C CA . SER A 1 118 ? -12.654 7.653 26.770 1.00 79.69 118 SER A CA 1
ATOM 948 C C . SER A 1 118 ? -13.147 7.467 25.332 1.00 79.69 118 SER A C 1
ATOM 950 O O . SER A 1 118 ? -12.423 6.995 24.453 1.00 79.69 118 SER A O 1
ATOM 952 N N . SER A 1 119 ? -14.384 7.904 25.079 1.00 79.69 119 SER A N 1
ATOM 953 C CA . SER A 1 119 ? -15.010 7.892 23.747 1.00 79.69 119 SER A CA 1
ATOM 954 C C . SER A 1 119 ? -14.167 8.611 22.681 1.00 79.69 119 SER A C 1
ATOM 956 O O . SER A 1 119 ? -14.124 8.181 21.527 1.00 79.69 119 SER A O 1
ATOM 958 N N . GLU A 1 120 ? -13.456 9.680 23.047 1.00 82.88 120 GLU A N 1
ATOM 959 C CA . GLU A 1 120 ? -12.629 10.457 22.114 1.00 82.88 120 GLU A CA 1
ATOM 960 C C . GLU A 1 120 ? -11.393 9.693 21.636 1.00 82.88 120 GLU A C 1
ATOM 962 O O . GLU A 1 120 ? -11.135 9.641 20.431 1.00 82.88 120 GLU A O 1
ATOM 967 N N . LYS A 1 121 ? -10.669 9.023 22.543 1.00 82.50 121 LYS A N 1
ATOM 968 C CA . LYS A 1 121 ? -9.506 8.200 22.168 1.00 82.50 121 LYS A CA 1
ATOM 969 C C . LYS A 1 121 ? -9.908 7.033 21.271 1.00 82.50 121 LYS A C 1
ATOM 971 O O . LYS A 1 121 ? -9.238 6.764 20.275 1.00 82.50 121 LYS A O 1
ATOM 976 N N . ILE A 1 122 ? -11.043 6.396 21.566 1.00 82.81 122 ILE A N 1
ATOM 977 C CA . ILE A 1 122 ? -11.604 5.333 20.722 1.00 82.81 122 ILE A CA 1
ATOM 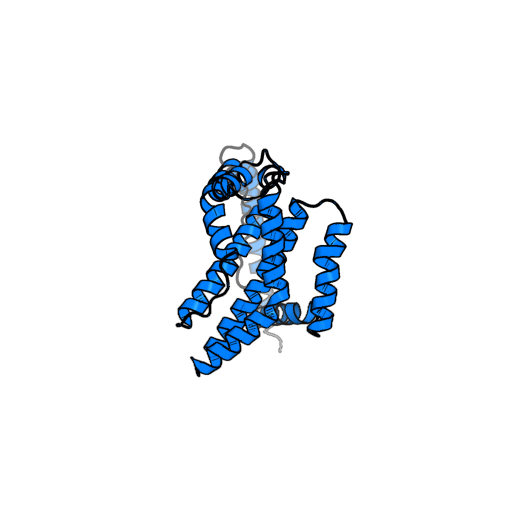978 C C . ILE A 1 122 ? -11.890 5.869 19.313 1.00 82.81 122 ILE A C 1
ATOM 980 O O . ILE A 1 122 ? -11.480 5.263 18.322 1.00 82.81 122 ILE A O 1
ATOM 984 N N . LYS A 1 123 ? -12.545 7.032 19.201 1.00 84.00 123 LYS A N 1
ATOM 985 C CA . LYS A 1 123 ? -12.822 7.672 17.903 1.00 84.00 123 LYS A CA 1
ATOM 986 C C . LYS A 1 123 ? -11.539 8.006 17.137 1.00 84.00 123 LYS A C 1
ATOM 988 O O . LYS A 1 123 ? -11.502 7.766 15.927 1.00 84.00 123 LYS A O 1
ATOM 993 N N . SER A 1 124 ? -10.510 8.517 17.819 1.00 87.00 124 SER A N 1
ATOM 994 C CA . SER A 1 124 ? -9.203 8.822 17.220 1.00 87.00 124 SER A CA 1
ATOM 995 C C . SER A 1 124 ? -8.566 7.571 16.609 1.00 87.00 124 SER A C 1
ATOM 997 O O . SER A 1 124 ? -8.273 7.543 15.414 1.00 87.00 124 SER A O 1
ATOM 999 N N . ILE A 1 125 ? -8.471 6.480 17.373 1.00 86.56 125 ILE A N 1
ATOM 1000 C CA . ILE A 1 125 ? -7.861 5.231 16.895 1.00 86.56 125 ILE A CA 1
ATOM 1001 C C . ILE A 1 125 ? -8.645 4.638 15.724 1.00 86.56 125 ILE A C 1
ATOM 1003 O O . ILE A 1 125 ? -8.053 4.215 14.731 1.00 86.56 125 ILE A O 1
ATOM 1007 N N . ILE A 1 126 ? -9.979 4.674 15.770 1.00 85.38 126 ILE A N 1
ATOM 1008 C CA . ILE A 1 126 ? -10.806 4.245 14.635 1.00 85.38 126 ILE A CA 1
ATOM 1009 C C . ILE A 1 126 ? -10.512 5.100 13.385 1.00 85.38 126 ILE A C 1
ATOM 1011 O O . ILE A 1 126 ? -10.540 4.585 12.265 1.00 85.38 126 ILE A O 1
ATOM 1015 N N . SER A 1 127 ? -10.215 6.393 13.537 1.00 86.81 127 SER A N 1
ATOM 1016 C CA . SER A 1 127 ? -9.790 7.257 12.426 1.00 86.81 127 SER A CA 1
ATOM 1017 C C . SER A 1 127 ? -8.439 6.832 11.837 1.00 86.81 127 SER A C 1
ATOM 1019 O O . SER A 1 127 ? -8.290 6.754 10.614 1.00 86.81 127 SER A O 1
ATOM 1021 N N . ILE A 1 128 ? -7.474 6.476 12.689 1.00 89.12 128 ILE A N 1
ATOM 1022 C CA . ILE A 1 128 ? -6.164 5.968 12.256 1.00 89.12 128 ILE A CA 1
ATOM 1023 C C . ILE A 1 128 ? -6.335 4.647 11.502 1.00 89.12 128 ILE A C 1
ATOM 1025 O O . ILE A 1 128 ? -5.771 4.474 10.426 1.00 89.12 128 ILE A O 1
ATOM 1029 N N . ILE A 1 129 ? -7.185 3.751 12.002 1.00 88.12 129 ILE A N 1
ATOM 1030 C CA . ILE A 1 129 ? -7.523 2.488 11.339 1.00 88.12 129 ILE A CA 1
ATOM 1031 C C . ILE A 1 129 ? -8.127 2.731 9.945 1.00 88.12 129 ILE A C 1
ATOM 1033 O O . ILE A 1 129 ? -7.739 2.076 8.981 1.00 88.12 129 ILE A O 1
ATOM 1037 N N . ARG A 1 130 ? -9.028 3.713 9.794 1.00 86.00 130 ARG A N 1
ATOM 1038 C CA . ARG A 1 130 ? -9.538 4.101 8.464 1.00 86.00 130 ARG A CA 1
ATOM 1039 C C . ARG A 1 130 ? -8.426 4.607 7.550 1.00 86.00 130 ARG A C 1
ATOM 1041 O O . ARG A 1 130 ? -8.392 4.251 6.378 1.00 86.00 130 ARG A O 1
ATOM 1048 N N . THR A 1 131 ? -7.520 5.414 8.093 1.00 88.06 131 THR A N 1
ATOM 1049 C CA . THR A 1 131 ? -6.360 5.926 7.355 1.00 88.06 131 THR A CA 1
ATOM 1050 C C . THR A 1 131 ? -5.444 4.789 6.908 1.00 88.06 131 THR A C 1
ATOM 1052 O O . THR A 1 131 ? -4.948 4.825 5.785 1.00 88.06 131 THR A O 1
ATOM 1055 N N . LEU A 1 132 ? -5.274 3.756 7.737 1.00 89.81 132 LEU A N 1
ATOM 1056 C CA . LEU A 1 132 ? -4.510 2.559 7.398 1.00 89.81 132 LEU A CA 1
ATOM 1057 C C . LEU A 1 132 ? -5.082 1.853 6.168 1.00 89.81 132 LEU A C 1
ATOM 1059 O O . LEU A 1 132 ? -4.305 1.523 5.278 1.00 89.81 132 LEU A O 1
ATOM 1063 N N . TYR A 1 133 ? -6.405 1.697 6.066 1.00 85.75 133 TYR A N 1
ATOM 1064 C CA . TYR A 1 133 ? -7.026 1.089 4.878 1.00 85.75 133 TYR A CA 1
ATOM 1065 C 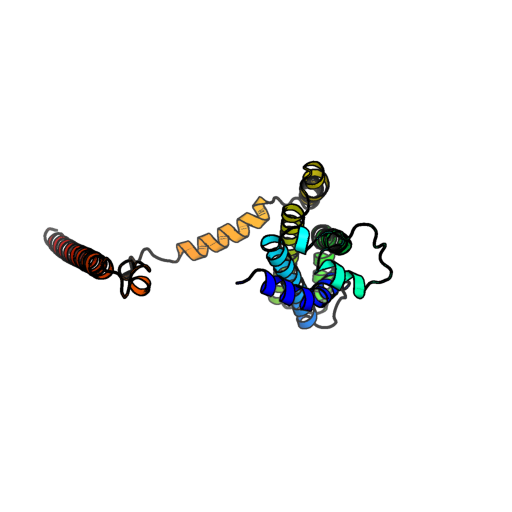C . TYR A 1 133 ? -6.804 1.907 3.623 1.00 85.75 133 TYR A C 1
ATOM 1067 O O . TYR A 1 133 ? -6.452 1.368 2.579 1.00 85.75 133 TYR A O 1
ATOM 1075 N N . THR A 1 134 ? -7.021 3.218 3.717 1.00 87.19 134 THR A N 1
ATOM 1076 C CA . THR A 1 134 ? -6.844 4.093 2.563 1.00 87.19 134 THR A CA 1
ATOM 1077 C C . THR A 1 134 ? -5.387 4.077 2.116 1.00 87.19 134 THR A C 1
ATOM 1079 O O . THR A 1 134 ? -5.114 3.969 0.929 1.00 87.19 134 THR A O 1
ATOM 1082 N N . SER A 1 135 ? -4.436 4.116 3.052 1.00 91.38 135 SER A N 1
ATOM 1083 C CA . SER A 1 135 ? -3.012 4.055 2.722 1.00 91.38 135 SER A CA 1
ATOM 1084 C C . SER A 1 135 ? -2.581 2.686 2.184 1.00 91.38 135 SER A C 1
ATOM 1086 O O . SER A 1 135 ? -1.788 2.649 1.246 1.00 91.38 135 SER A O 1
ATOM 1088 N N . SER A 1 136 ? -3.110 1.567 2.693 1.00 92.00 136 SER A N 1
ATOM 1089 C CA . SER A 1 136 ? -2.809 0.242 2.132 1.00 92.00 136 SER A CA 1
ATOM 1090 C C . SER A 1 136 ? -3.388 0.080 0.725 1.00 92.00 136 SER A C 1
ATOM 1092 O O . SER A 1 136 ? -2.717 -0.461 -0.153 1.00 92.00 136 SER A O 1
ATOM 1094 N N . PHE A 1 137 ? -4.593 0.604 0.485 1.00 90.25 137 PHE A N 1
ATOM 1095 C CA . PHE A 1 137 ? -5.220 0.607 -0.833 1.00 90.25 137 PHE A CA 1
ATOM 1096 C C . PHE A 1 137 ? -4.475 1.506 -1.826 1.00 90.25 137 PHE A C 1
ATOM 1098 O O . PHE A 1 137 ? -4.147 1.059 -2.919 1.00 90.25 137 PHE A O 1
ATOM 1105 N N . ASN A 1 138 ? -4.115 2.732 -1.445 1.00 91.19 138 ASN A N 1
ATOM 1106 C CA . ASN A 1 138 ? -3.323 3.612 -2.306 1.00 91.19 138 ASN A CA 1
ATOM 1107 C C . ASN A 1 138 ? -1.968 2.983 -2.654 1.00 91.19 138 ASN A C 1
ATOM 1109 O O . ASN A 1 138 ? -1.570 2.973 -3.816 1.00 91.19 138 ASN A O 1
ATOM 1113 N N . CYS A 1 139 ? -1.301 2.370 -1.671 1.00 93.94 139 CYS A N 1
ATOM 1114 C CA . CYS A 1 139 ? -0.076 1.616 -1.914 1.00 93.94 139 CYS A CA 1
ATOM 1115 C C . CYS A 1 139 ? -0.298 0.465 -2.909 1.00 93.94 139 CYS A C 1
ATOM 1117 O O . CYS A 1 139 ? 0.556 0.237 -3.765 1.00 93.94 139 CYS A O 1
ATOM 1119 N N . LEU A 1 140 ? -1.424 -0.255 -2.818 1.00 92.25 140 LEU A N 1
ATOM 1120 C CA . LEU A 1 140 ? -1.797 -1.295 -3.782 1.00 92.25 140 LEU A CA 1
ATOM 1121 C C . LEU A 1 140 ? -1.940 -0.711 -5.192 1.00 92.25 140 LEU A C 1
ATOM 1123 O O . LEU A 1 140 ? -1.352 -1.244 -6.127 1.00 92.25 140 LEU A O 1
ATOM 1127 N N . ILE A 1 141 ? -2.640 0.412 -5.351 1.00 90.81 141 ILE A N 1
ATOM 1128 C CA . ILE A 1 141 ? -2.779 1.079 -6.651 1.00 90.81 141 ILE A CA 1
ATOM 1129 C C . ILE A 1 141 ? -1.411 1.476 -7.216 1.00 90.81 141 ILE A C 1
ATOM 1131 O O . ILE A 1 141 ? -1.110 1.138 -8.359 1.00 90.81 141 ILE A O 1
ATOM 1135 N N . SER A 1 142 ? -0.548 2.120 -6.426 1.00 91.94 142 SER A N 1
ATOM 1136 C CA . SER A 1 142 ? 0.799 2.507 -6.872 1.00 91.94 142 SER A CA 1
ATOM 1137 C C . SER A 1 142 ? 1.654 1.306 -7.282 1.00 91.94 142 SER A C 1
ATOM 1139 O O . SER A 1 142 ? 2.355 1.371 -8.290 1.00 91.94 142 SER A O 1
ATOM 1141 N N . LEU A 1 143 ? 1.564 0.190 -6.548 1.00 92.25 143 LEU A N 1
ATOM 1142 C CA . LEU A 1 143 ? 2.221 -1.068 -6.912 1.00 92.25 143 LEU A CA 1
ATOM 1143 C C . LEU A 1 143 ? 1.758 -1.556 -8.288 1.00 92.25 143 LEU A C 1
ATOM 1145 O O . LEU A 1 143 ? 2.592 -1.891 -9.130 1.00 92.25 143 LEU A O 1
ATOM 1149 N N . PHE A 1 144 ? 0.446 -1.585 -8.526 1.00 90.31 144 PHE A N 1
ATOM 1150 C CA . PHE A 1 144 ? -0.124 -2.048 -9.791 1.00 90.31 144 PHE A CA 1
ATOM 1151 C C . PHE A 1 144 ? 0.262 -1.138 -10.953 1.00 90.31 144 PHE A C 1
ATOM 1153 O O . PHE A 1 144 ? 0.789 -1.639 -11.942 1.00 90.31 144 PHE A O 1
ATOM 1160 N N . MET A 1 145 ? 0.114 0.177 -10.787 1.00 89.75 145 MET A N 1
ATOM 1161 C CA . MET A 1 145 ? 0.471 1.167 -11.807 1.00 89.75 145 MET A CA 1
ATOM 1162 C C . MET A 1 145 ? 1.949 1.097 -12.211 1.00 89.75 145 MET A C 1
ATOM 1164 O O . MET A 1 145 ? 2.283 1.322 -13.369 1.00 89.75 145 MET A O 1
ATOM 1168 N N . CYS A 1 146 ? 2.839 0.770 -11.271 1.00 89.81 146 CYS A N 1
ATOM 1169 C CA . CYS A 1 146 ? 4.272 0.648 -11.537 1.00 89.81 146 CYS A CA 1
ATOM 1170 C C . CYS A 1 146 ? 4.651 -0.693 -12.197 1.00 89.81 146 CYS A C 1
ATOM 1172 O O . CYS A 1 146 ? 5.542 -0.750 -13.044 1.00 89.81 146 CYS A O 1
ATOM 1174 N N . THR A 1 147 ? 4.003 -1.795 -11.802 1.00 87.94 147 THR A N 1
ATOM 1175 C CA . THR A 1 147 ? 4.495 -3.154 -12.102 1.00 87.94 147 THR A CA 1
ATOM 1176 C C . THR A 1 147 ? 3.675 -3.914 -13.141 1.00 87.94 147 THR A C 1
ATOM 1178 O O . THR A 1 147 ? 4.240 -4.711 -13.903 1.00 87.94 147 THR A O 1
ATOM 1181 N N . GLN A 1 148 ? 2.363 -3.674 -13.196 1.00 86.44 148 GLN A N 1
ATOM 1182 C CA . GLN A 1 148 ? 1.414 -4.445 -13.995 1.00 86.44 148 GLN A CA 1
ATOM 1183 C C . GLN A 1 148 ? 0.933 -3.659 -15.211 1.00 86.44 148 GLN A C 1
ATOM 1185 O O . GLN A 1 148 ? 0.420 -2.549 -15.099 1.00 86.44 148 GLN A O 1
ATOM 1190 N N . THR A 1 149 ? 1.030 -4.278 -16.383 1.00 79.56 149 THR A N 1
ATOM 1191 C CA . THR A 1 149 ? 0.544 -3.719 -17.654 1.00 79.56 149 THR A CA 1
ATOM 1192 C C . THR A 1 149 ? -0.740 -4.393 -18.138 1.00 79.56 149 THR A C 1
ATOM 1194 O O . THR A 1 149 ? -1.399 -3.892 -19.042 1.00 79.56 149 THR A O 1
ATOM 1197 N N . GLU A 1 150 ? -1.115 -5.533 -17.552 1.00 84.81 150 GLU A N 1
ATOM 1198 C CA . GLU A 1 150 ? -2.242 -6.346 -18.010 1.00 84.81 150 GLU A CA 1
ATOM 1199 C C . GLU A 1 150 ? -3.560 -5.945 -17.343 1.00 84.81 150 GLU A C 1
ATOM 1201 O O . GLU A 1 150 ? -3.712 -6.055 -16.126 1.00 84.81 150 GLU A O 1
ATOM 1206 N N . LEU A 1 151 ? -4.559 -5.583 -18.155 1.00 81.50 151 LEU A N 1
ATOM 1207 C CA . LEU A 1 151 ? -5.885 -5.157 -17.692 1.00 81.50 151 LEU A CA 1
ATOM 1208 C C . LEU A 1 151 ? -6.571 -6.185 -16.773 1.00 81.50 151 LEU A C 1
ATOM 1210 O O . LEU A 1 151 ? -7.198 -5.810 -15.785 1.00 81.50 151 LEU A O 1
ATOM 1214 N N . LYS A 1 152 ? -6.407 -7.485 -17.053 1.00 84.12 152 LYS A N 1
ATOM 1215 C CA . LYS A 1 152 ? -7.020 -8.576 -16.273 1.00 84.12 152 LYS A CA 1
ATOM 1216 C C . LYS A 1 152 ? -6.615 -8.545 -14.797 1.00 84.12 152 LYS A C 1
ATOM 1218 O O . LYS A 1 152 ? -7.419 -8.890 -13.935 1.00 84.12 152 LYS A O 1
ATOM 1223 N N . LEU A 1 153 ? -5.391 -8.103 -14.503 1.00 80.88 153 LEU A N 1
ATOM 1224 C CA . LEU A 1 153 ? -4.889 -8.003 -13.135 1.00 80.88 153 LEU A CA 1
ATOM 1225 C C . LEU A 1 153 ? -5.558 -6.846 -12.381 1.00 80.88 153 LEU A C 1
ATOM 1227 O O . LEU A 1 153 ? -5.881 -6.999 -11.208 1.00 80.88 153 LEU A O 1
ATOM 1231 N N . TYR A 1 154 ? -5.851 -5.729 -13.051 1.00 79.88 154 TYR A N 1
ATOM 1232 C CA . TYR A 1 154 ? -6.628 -4.639 -12.451 1.00 79.88 154 TYR A CA 1
ATOM 1233 C C . TYR A 1 154 ? -8.052 -5.097 -12.115 1.00 79.88 154 TYR A C 1
ATOM 1235 O O . TYR A 1 154 ? -8.552 -4.825 -11.024 1.00 79.88 154 TYR A O 1
ATOM 1243 N N . THR A 1 155 ? -8.690 -5.859 -13.006 1.00 79.19 155 THR A N 1
ATOM 1244 C CA . THR A 1 155 ? -10.022 -6.418 -12.744 1.00 79.19 155 THR A CA 1
ATOM 1245 C C . THR A 1 155 ? -10.023 -7.375 -11.560 1.00 79.19 155 THR A C 1
ATOM 1247 O O . THR A 1 155 ? -10.829 -7.196 -10.652 1.00 79.19 155 THR A O 1
ATOM 1250 N N . ALA A 1 156 ? -9.103 -8.339 -11.529 1.00 78.38 156 ALA A N 1
ATOM 1251 C CA . ALA A 1 156 ? -9.072 -9.361 -10.486 1.00 78.38 156 ALA A CA 1
ATOM 1252 C C . ALA A 1 156 ? -8.680 -8.811 -9.104 1.00 78.38 156 ALA A C 1
ATOM 1254 O O . ALA A 1 156 ? -9.257 -9.211 -8.098 1.00 78.38 156 ALA A O 1
ATOM 1255 N N . PHE A 1 157 ? -7.699 -7.905 -9.037 1.00 75.69 157 PHE A N 1
ATOM 1256 C CA . PHE A 1 157 ? -7.115 -7.478 -7.760 1.00 75.69 157 PHE A CA 1
ATOM 1257 C C . PHE A 1 157 ? -7.609 -6.127 -7.250 1.00 75.69 157 PHE A C 1
ATOM 1259 O O . PHE A 1 157 ? -7.451 -5.844 -6.069 1.00 75.69 157 PHE A O 1
ATOM 1266 N N . ILE A 1 158 ? -8.159 -5.272 -8.114 1.00 75.25 158 ILE A N 1
ATOM 1267 C CA . ILE A 1 158 ? -8.671 -3.964 -7.697 1.00 75.25 158 ILE A CA 1
ATOM 1268 C C . ILE A 1 158 ? -10.189 -3.970 -7.791 1.00 75.25 158 ILE A C 1
ATOM 1270 O O . ILE A 1 158 ? -10.849 -3.755 -6.782 1.00 75.25 158 ILE A O 1
ATOM 1274 N N . PHE A 1 159 ? -10.757 -4.237 -8.969 1.00 76.75 159 PHE A N 1
ATOM 1275 C CA . PHE A 1 159 ? -12.190 -4.018 -9.190 1.00 76.75 159 PHE A CA 1
ATOM 1276 C C . PHE A 1 159 ? -13.091 -5.088 -8.571 1.00 76.75 159 PHE A C 1
ATOM 1278 O O . PHE A 1 159 ? -14.089 -4.735 -7.946 1.00 76.75 159 PHE A O 1
ATOM 1285 N N . GLN A 1 160 ? -12.743 -6.370 -8.696 1.00 77.31 160 GLN A N 1
ATOM 1286 C CA . GLN A 1 160 ? -13.541 -7.452 -8.120 1.00 77.31 160 GLN A CA 1
ATOM 1287 C C . GLN A 1 160 ? -13.556 -7.374 -6.588 1.00 77.31 160 GLN A C 1
ATOM 1289 O O . GLN A 1 160 ? -14.623 -7.382 -5.979 1.00 77.31 160 GLN A O 1
ATOM 1294 N N . GLU A 1 161 ? -12.390 -7.187 -5.965 1.00 68.00 161 GLU A N 1
ATOM 1295 C CA . GLU A 1 161 ? -12.301 -7.036 -4.509 1.00 68.00 161 GLU A CA 1
ATOM 1296 C C . GLU A 1 161 ? -12.969 -5.760 -3.995 1.00 68.00 161 GLU A C 1
ATOM 1298 O O . GLU A 1 161 ? -13.582 -5.788 -2.929 1.00 68.00 161 GLU A O 1
ATOM 1303 N N . LEU A 1 162 ? -12.894 -4.644 -4.734 1.00 68.81 162 LEU A N 1
ATOM 1304 C CA . LEU A 1 162 ? -13.656 -3.443 -4.382 1.00 68.81 162 LEU A CA 1
ATOM 1305 C C . LEU A 1 162 ? -15.153 -3.724 -4.394 1.00 68.81 162 LEU A C 1
ATOM 1307 O O . LEU A 1 162 ? -15.851 -3.308 -3.473 1.00 68.81 162 LEU A O 1
ATOM 1311 N N . SER A 1 163 ? -15.635 -4.398 -5.440 1.00 68.25 163 SER A N 1
ATOM 1312 C CA . SER A 1 163 ? -17.050 -4.729 -5.589 1.00 68.25 163 SER A CA 1
ATOM 1313 C C . SER A 1 163 ? -17.527 -5.569 -4.409 1.00 68.25 163 SER A C 1
ATOM 1315 O O . SER A 1 163 ? -18.477 -5.188 -3.729 1.00 68.25 163 SER A O 1
ATOM 1317 N N . GLU A 1 164 ? -16.808 -6.648 -4.092 1.00 69.62 164 GLU A N 1
ATOM 1318 C CA . GLU A 1 164 ? -17.125 -7.525 -2.960 1.00 69.62 164 GLU A CA 1
ATOM 1319 C C . GLU A 1 164 ? -17.051 -6.784 -1.615 1.00 69.62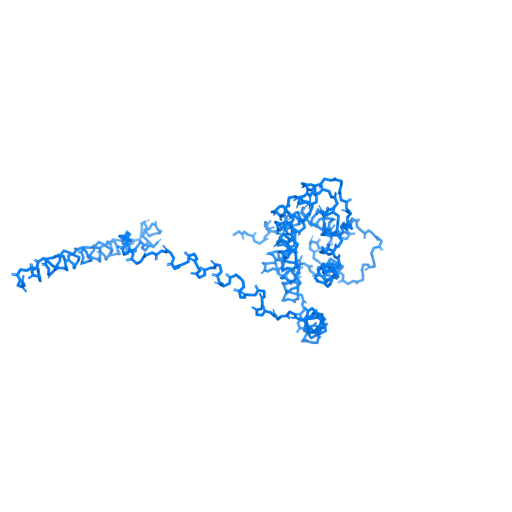 164 GLU A C 1
ATOM 1321 O O . GLU A 1 164 ? -17.935 -6.930 -0.766 1.00 69.62 164 GLU A O 1
ATOM 1326 N N . TYR A 1 165 ? -16.034 -5.940 -1.413 1.00 65.62 165 TYR A N 1
ATOM 1327 C CA . TYR A 1 165 ? -15.905 -5.133 -0.201 1.00 65.62 165 TYR A CA 1
ATOM 1328 C C . TYR A 1 165 ? -17.068 -4.145 -0.041 1.00 65.62 165 TYR A C 1
ATOM 1330 O O . TYR A 1 165 ? -17.611 -4.002 1.057 1.00 65.62 165 TYR A O 1
ATOM 1338 N N . TYR A 1 166 ? -17.480 -3.467 -1.114 1.00 66.06 166 TYR A N 1
ATOM 1339 C CA . TYR A 1 166 ? -18.560 -2.484 -1.056 1.00 66.06 166 TYR A CA 1
ATOM 1340 C C . TYR A 1 166 ? -19.939 -3.118 -0.902 1.00 66.06 166 TYR A C 1
ATOM 1342 O O . TYR A 1 166 ? -20.741 -2.606 -0.113 1.00 66.06 166 TYR A O 1
ATOM 1350 N N . GLU A 1 167 ? -20.195 -4.247 -1.564 1.00 65.94 167 GLU A N 1
ATOM 1351 C CA . GLU A 1 167 ? -21.422 -5.014 -1.350 1.00 65.94 167 GLU A CA 1
ATOM 1352 C C . GLU A 1 167 ? -21.523 -5.502 0.098 1.00 65.94 167 GLU A C 1
ATOM 1354 O O . GLU A 1 167 ? -22.544 -5.299 0.760 1.00 65.94 167 GLU A O 1
ATOM 1359 N N . LYS A 1 168 ? -20.433 -6.059 0.638 1.00 64.94 168 LYS A N 1
ATOM 1360 C CA . LYS A 1 168 ? -20.404 -6.598 2.002 1.00 64.94 168 LYS A CA 1
ATOM 1361 C C . LYS A 1 168 ? -20.496 -5.510 3.072 1.00 64.94 168 LYS A C 1
ATOM 1363 O O . LYS A 1 168 ? -21.182 -5.689 4.077 1.00 64.94 168 LYS A O 1
ATOM 1368 N N . ALA A 1 169 ? -19.835 -4.371 2.864 1.00 59.72 169 ALA A N 1
ATOM 1369 C CA . ALA A 1 169 ? -19.801 -3.282 3.836 1.00 59.72 169 ALA A CA 1
ATOM 1370 C C . ALA A 1 169 ? -21.019 -2.343 3.759 1.00 59.72 169 ALA A C 1
ATOM 1372 O O . ALA A 1 169 ? -21.143 -1.467 4.619 1.00 59.72 169 ALA A O 1
ATOM 1373 N N . LYS A 1 170 ? -21.882 -2.460 2.731 1.00 59.94 170 LYS A N 1
ATOM 1374 C CA . LYS A 1 170 ? -22.943 -1.481 2.395 1.00 59.94 170 LYS A CA 1
ATOM 1375 C C . LYS A 1 170 ? -22.444 -0.027 2.387 1.00 59.94 170 LYS A C 1
ATOM 1377 O O . LYS A 1 170 ? -23.192 0.914 2.651 1.00 59.94 170 LYS A O 1
ATOM 1382 N N . ARG A 1 171 ? -21.149 0.171 2.141 1.00 54.19 171 ARG A N 1
ATOM 1383 C CA . ARG A 1 171 ? -20.505 1.485 2.071 1.00 54.19 171 ARG A CA 1
ATOM 1384 C C . ARG A 1 171 ? -20.279 1.792 0.604 1.00 54.19 171 ARG A C 1
ATOM 1386 O O . ARG A 1 171 ? -19.946 0.912 -0.169 1.00 54.19 171 ARG A O 1
ATOM 1393 N N . THR A 1 172 ? -20.440 3.044 0.217 1.00 51.62 172 THR A N 1
ATOM 1394 C CA . THR A 1 172 ? -20.085 3.520 -1.127 1.00 51.62 172 THR A CA 1
ATOM 1395 C C . THR A 1 172 ? -18.749 4.254 -1.058 1.00 51.62 172 THR A C 1
ATOM 1397 O O . THR A 1 172 ? -18.480 4.911 -0.048 1.00 51.62 172 THR A O 1
ATOM 1400 N N . VAL A 1 173 ? -17.940 4.221 -2.127 1.00 50.03 173 VAL A N 1
ATOM 1401 C CA . VAL A 1 173 ? -16.756 5.098 -2.322 1.00 50.03 173 VAL A CA 1
ATOM 1402 C C . VAL A 1 173 ? -17.096 6.546 -1.922 1.00 50.03 173 VAL A C 1
ATOM 1404 O O . VAL A 1 173 ? -16.380 7.204 -1.167 1.00 50.03 173 VAL A O 1
ATOM 1407 N N . LEU A 1 174 ? -18.289 6.987 -2.330 1.00 46.09 174 LEU A N 1
ATOM 1408 C CA . LEU A 1 174 ? -18.900 8.274 -2.013 1.00 46.09 174 LEU A CA 1
ATOM 1409 C C . LEU A 1 174 ? -19.078 8.555 -0.517 1.00 46.09 174 LEU A C 1
ATOM 1411 O O . LEU A 1 174 ? -18.958 9.705 -0.127 1.00 46.09 174 LEU A O 1
ATOM 1415 N N . SER A 1 175 ? -19.338 7.559 0.332 1.00 52.69 175 SER A N 1
ATOM 1416 C CA . SER A 1 175 ? -19.502 7.755 1.785 1.00 52.69 175 SER A CA 1
ATOM 1417 C C . SER A 1 175 ? -18.182 8.058 2.503 1.00 52.69 175 SER A C 1
ATOM 1419 O O . SER A 1 175 ? -18.161 8.828 3.464 1.00 52.69 175 SER A O 1
ATOM 1421 N N . VAL A 1 176 ? -17.073 7.502 2.003 1.00 51.28 176 VAL A N 1
ATOM 1422 C CA . VAL A 1 176 ? -15.715 7.764 2.505 1.00 51.28 176 VAL A CA 1
ATOM 1423 C C . VAL A 1 176 ? -15.216 9.117 1.993 1.00 51.28 176 VAL A C 1
ATOM 1425 O O . VAL A 1 176 ? -14.659 9.895 2.765 1.00 51.28 176 VAL A O 1
ATOM 1428 N N . LEU A 1 177 ? -15.495 9.444 0.725 1.00 47.47 177 LEU A N 1
ATOM 1429 C CA . LEU A 1 177 ? -15.138 10.733 0.123 1.00 47.47 177 LEU A CA 1
ATOM 1430 C C . LEU A 1 177 ? -16.001 11.902 0.635 1.00 47.47 177 LEU A C 1
ATOM 1432 O O . LEU A 1 177 ? -15.458 12.973 0.903 1.00 47.47 177 LEU A O 1
ATOM 1436 N N . ARG A 1 178 ? -17.314 11.709 0.859 1.00 46.56 178 ARG A N 1
ATOM 1437 C CA . ARG A 1 178 ? -18.231 12.760 1.358 1.00 46.56 178 ARG A CA 1
ATOM 1438 C C . ARG A 1 178 ? -17.751 13.372 2.663 1.00 46.56 178 ARG A C 1
ATOM 1440 O O . ARG A 1 178 ? -17.895 14.573 2.846 1.00 46.56 178 ARG A O 1
ATOM 1447 N N . LYS A 1 179 ? -17.194 12.565 3.571 1.00 48.47 179 LYS A N 1
ATOM 1448 C CA . LYS A 1 179 ? -16.774 13.050 4.890 1.00 48.47 179 LYS A CA 1
ATOM 1449 C C . LYS A 1 179 ? -15.568 13.988 4.802 1.00 48.47 179 LYS A C 1
ATOM 1451 O O . LYS A 1 179 ? -15.525 14.969 5.532 1.00 48.47 179 LYS A O 1
ATOM 1456 N N . ASN A 1 180 ? -14.646 13.729 3.874 1.00 44.78 180 ASN A N 1
ATOM 1457 C CA . ASN A 1 180 ? -13.485 14.589 3.642 1.00 44.78 180 ASN A CA 1
ATOM 1458 C C . ASN A 1 180 ? -13.858 15.844 2.849 1.00 44.78 180 ASN A C 1
ATOM 1460 O O . ASN A 1 180 ? -13.426 16.926 3.219 1.00 44.78 180 ASN A O 1
ATOM 1464 N N . ILE A 1 181 ? -14.723 15.728 1.834 1.00 50.69 181 ILE A N 1
ATOM 1465 C CA . ILE A 1 181 ? -15.210 16.894 1.083 1.00 50.69 181 ILE A CA 1
ATOM 1466 C C . ILE A 1 181 ? -15.981 17.836 2.012 1.00 50.69 181 ILE A C 1
ATOM 1468 O O . ILE A 1 181 ? -15.726 19.035 1.999 1.00 50.69 181 ILE A O 1
ATOM 1472 N N . LEU A 1 182 ? -16.863 17.319 2.874 1.00 45.41 182 LEU A N 1
ATOM 1473 C CA . LEU A 1 182 ? -17.633 18.156 3.797 1.00 45.41 182 LEU A CA 1
ATOM 1474 C C . LEU A 1 182 ? -16.727 18.893 4.799 1.00 45.41 182 LEU A C 1
ATOM 1476 O O . LEU A 1 182 ? -16.921 20.084 4.997 1.00 45.41 182 LEU A O 1
ATOM 1480 N N . LEU A 1 183 ? -15.703 18.224 5.349 1.00 48.62 183 LEU A N 1
ATOM 1481 C CA . LEU A 1 183 ? -14.719 18.832 6.261 1.00 48.62 183 LEU A CA 1
ATOM 1482 C C . LEU A 1 183 ? -13.840 19.890 5.574 1.00 48.62 183 LEU A C 1
ATOM 1484 O O . LEU A 1 183 ? -13.538 20.923 6.169 1.00 48.62 183 LEU A O 1
ATOM 1488 N N . SER A 1 184 ? -13.450 19.660 4.317 1.00 46.28 184 SER A N 1
ATOM 1489 C CA . SER A 1 184 ? -12.746 20.663 3.513 1.00 46.28 184 SER A CA 1
ATOM 1490 C C . SER A 1 184 ? -13.645 21.862 3.214 1.00 46.28 184 SER A C 1
ATOM 1492 O O . SER A 1 184 ? -13.208 22.996 3.353 1.00 46.28 184 SER A O 1
ATOM 1494 N N . THR A 1 185 ? -14.920 21.631 2.893 1.00 46.59 185 THR A N 1
ATOM 1495 C CA . THR A 1 185 ? -15.859 22.704 2.533 1.00 46.59 185 THR A CA 1
ATOM 1496 C C . THR A 1 185 ? -16.251 23.554 3.746 1.00 46.59 185 THR A C 1
ATOM 1498 O O . THR A 1 185 ? -16.339 24.772 3.627 1.00 46.59 185 THR A O 1
ATOM 1501 N N . THR A 1 186 ? -16.410 22.960 4.935 1.00 45.84 186 THR A N 1
ATOM 1502 C CA . THR A 1 186 ? -16.701 23.713 6.171 1.00 45.84 186 THR A CA 1
ATOM 1503 C C . THR A 1 186 ? -15.525 24.568 6.638 1.00 45.84 186 THR A C 1
ATOM 1505 O O . THR A 1 186 ? -15.746 25.652 7.168 1.00 45.84 186 THR A O 1
ATOM 1508 N N . ASN A 1 187 ? -14.285 24.138 6.383 1.00 44.22 187 ASN A N 1
ATOM 1509 C CA . ASN A 1 187 ? -13.097 24.951 6.667 1.00 44.22 187 ASN A CA 1
ATOM 1510 C C . ASN A 1 187 ? -12.865 26.041 5.605 1.00 44.22 187 ASN A C 1
ATOM 1512 O O . ASN A 1 187 ? -12.277 27.073 5.910 1.00 44.22 187 ASN A O 1
ATOM 1516 N N . SER A 1 188 ? -13.348 25.846 4.374 1.00 42.78 188 SER A N 1
ATOM 1517 C CA . SER A 1 188 ? -13.279 26.854 3.308 1.00 42.78 188 SER A CA 1
ATOM 1518 C C . SER A 1 188 ? -14.395 27.903 3.371 1.00 42.78 188 SER A C 1
ATOM 1520 O O . SER A 1 188 ? -14.230 28.976 2.805 1.00 42.78 188 SER A O 1
ATOM 1522 N N . GLN A 1 189 ? -15.512 27.632 4.054 1.00 46.28 189 GLN A N 1
ATOM 1523 C CA . GLN A 1 189 ? -16.655 28.557 4.133 1.00 46.28 189 GLN A CA 1
ATOM 1524 C C . GLN A 1 189 ? -16.677 29.451 5.385 1.00 46.28 189 GLN A C 1
ATOM 1526 O O . GLN A 1 189 ? -17.507 30.351 5.463 1.00 46.28 189 GLN A O 1
ATOM 1531 N N . GLN A 1 190 ? -15.753 29.267 6.336 1.00 41.50 190 GLN A N 1
ATOM 1532 C CA . GLN A 1 190 ? -15.535 30.223 7.439 1.00 41.50 190 GLN A CA 1
ATOM 1533 C C . GLN A 1 190 ? -14.411 31.238 7.164 1.00 41.50 190 GLN A C 1
ATOM 1535 O O . GLN A 1 190 ? -14.183 32.143 7.965 1.00 41.50 190 GLN A O 1
ATOM 1540 N N . GLY A 1 191 ? -13.752 31.148 6.006 1.00 35.31 191 GLY A N 1
ATOM 1541 C CA . GLY A 1 191 ? -12.936 32.230 5.466 1.00 35.31 191 GLY A CA 1
ATOM 1542 C C . GLY A 1 191 ? -13.826 33.220 4.726 1.00 35.31 191 GLY A C 1
ATOM 1543 O O . GLY A 1 191 ? -14.097 33.042 3.543 1.00 35.31 191 GLY A O 1
ATOM 1544 N N . ASN A 1 192 ? -14.296 34.245 5.435 1.00 33.53 192 ASN A N 1
ATOM 1545 C CA . ASN A 1 192 ? -14.874 35.444 4.835 1.00 33.53 192 ASN A CA 1
ATOM 1546 C C . ASN A 1 192 ? -14.056 35.888 3.613 1.00 33.53 192 ASN A C 1
ATOM 1548 O O . ASN A 1 192 ? -12.826 35.884 3.653 1.00 33.53 192 ASN A O 1
ATOM 1552 N N . LEU A 1 193 ? -14.761 36.337 2.572 1.00 40.09 193 LEU A N 1
ATOM 1553 C CA . LEU A 1 193 ? -14.261 37.132 1.448 1.00 40.09 193 LEU A CA 1
ATOM 1554 C C . LEU A 1 193 ? -13.654 38.458 1.948 1.00 40.09 193 LEU A C 1
ATOM 1556 O O . LEU A 1 193 ? -14.156 39.542 1.669 1.00 40.09 193 LEU A O 1
ATOM 1560 N N . GLN A 1 194 ? -12.566 38.387 2.706 1.00 35.44 194 GLN A N 1
ATOM 1561 C CA . GLN A 1 194 ? -11.636 39.487 2.844 1.00 35.44 194 GLN A CA 1
ATOM 1562 C C . GLN A 1 194 ? -10.619 39.323 1.727 1.00 35.44 194 GLN A C 1
ATOM 1564 O O . GLN A 1 194 ? -9.732 38.474 1.771 1.00 35.44 194 GLN A O 1
ATOM 1569 N N . ILE A 1 195 ? -10.791 40.151 0.700 1.00 41.28 195 ILE A N 1
ATOM 1570 C CA . ILE A 1 195 ? -9.751 40.513 -0.259 1.00 41.28 195 ILE A CA 1
ATOM 1571 C C . ILE A 1 195 ? -8.647 41.181 0.569 1.00 41.28 195 ILE A C 1
ATOM 1573 O O . ILE A 1 195 ? -8.621 42.394 0.750 1.00 41.28 195 ILE A O 1
ATOM 1577 N N . GLN A 1 196 ? -7.804 40.367 1.193 1.00 38.97 196 GLN A N 1
ATOM 1578 C CA . GLN A 1 196 ? -6.685 40.824 1.992 1.00 38.97 196 GLN A CA 1
ATOM 1579 C C . GLN A 1 196 ? -5.482 40.872 1.057 1.00 38.97 196 GLN A C 1
ATOM 1581 O O . GLN A 1 196 ? -5.049 39.831 0.569 1.00 38.97 196 GLN A O 1
ATOM 1586 N N . ASN A 1 197 ? -5.035 42.099 0.763 1.00 44.00 197 ASN A N 1
ATOM 1587 C CA . ASN A 1 197 ? -3.794 42.489 0.088 1.00 44.00 197 ASN A CA 1
ATOM 1588 C C . ASN A 1 197 ? -2.850 41.318 -0.211 1.00 44.00 197 ASN A C 1
ATOM 1590 O O . ASN A 1 197 ? -1.937 41.030 0.566 1.00 44.00 197 ASN A O 1
ATOM 1594 N N . GLN A 1 198 ? -3.054 40.653 -1.349 1.00 44.16 198 GLN A N 1
ATOM 1595 C CA . GLN A 1 198 ? -2.007 39.797 -1.877 1.00 44.16 198 GLN A CA 1
ATOM 1596 C C . GLN A 1 198 ? -0.855 40.705 -2.320 1.00 44.16 198 GLN A C 1
ATOM 1598 O O . GLN A 1 198 ? -1.106 41.701 -3.007 1.00 44.16 198 GLN A O 1
ATOM 1603 N N . PRO A 1 199 ? 0.398 40.406 -1.932 1.00 49.94 199 PRO A N 1
ATOM 1604 C CA . PRO A 1 199 ? 1.538 41.062 -2.548 1.00 49.94 199 PRO A CA 1
ATOM 1605 C C . PRO A 1 199 ? 1.481 40.817 -4.064 1.00 49.94 199 PRO A C 1
ATOM 1607 O O . PRO A 1 199 ? 1.000 39.758 -4.485 1.00 49.94 199 PRO A O 1
ATOM 1610 N N . PRO A 1 200 ? 1.938 41.777 -4.887 1.00 51.34 200 PRO A N 1
ATOM 1611 C CA . PRO A 1 200 ? 1.908 41.628 -6.335 1.00 51.34 200 PRO A CA 1
ATOM 1612 C C . PRO A 1 200 ? 2.584 40.310 -6.745 1.00 51.34 200 PRO A C 1
ATOM 1614 O O . PRO A 1 200 ? 3.536 39.883 -6.078 1.00 51.34 200 PRO A O 1
ATOM 1617 N N . PRO A 1 201 ? 2.090 39.641 -7.804 1.00 50.84 201 PRO A N 1
ATOM 1618 C CA . PRO A 1 201 ? 2.626 38.362 -8.246 1.00 50.84 201 PRO A CA 1
ATOM 1619 C C . PRO A 1 201 ? 4.125 38.509 -8.521 1.00 50.84 201 PRO A C 1
ATOM 1621 O O . PRO A 1 201 ? 4.535 39.174 -9.467 1.00 50.84 201 PRO A O 1
ATOM 1624 N N . ARG A 1 202 ? 4.958 37.905 -7.666 1.00 51.88 202 ARG A N 1
ATOM 1625 C CA . ARG A 1 202 ? 6.398 37.802 -7.908 1.00 51.88 202 ARG A CA 1
ATOM 1626 C C . ARG A 1 202 ? 6.622 36.719 -8.948 1.00 51.88 202 ARG A C 1
ATOM 1628 O O . ARG A 1 202 ? 6.498 35.532 -8.645 1.00 51.88 202 ARG A O 1
ATOM 1635 N N . TYR A 1 203 ? 6.976 37.122 -10.160 1.00 56.31 203 TYR A N 1
ATOM 1636 C CA . TYR A 1 203 ? 7.488 36.197 -11.157 1.00 56.31 203 TYR A CA 1
ATOM 1637 C C . TYR A 1 203 ? 8.865 35.705 -10.692 1.00 56.31 203 TYR A C 1
ATOM 1639 O O . TYR A 1 203 ? 9.812 36.475 -10.560 1.00 56.31 203 TYR A O 1
ATOM 1647 N N . LEU A 1 204 ? 8.973 34.402 -10.413 1.00 51.91 204 LEU A N 1
ATOM 1648 C CA . LEU A 1 204 ? 10.195 33.733 -9.927 1.00 51.91 204 LEU A CA 1
ATOM 1649 C C . LEU A 1 204 ? 11.372 33.787 -10.926 1.00 51.91 204 LEU A C 1
ATOM 1651 O O . LEU A 1 204 ? 12.429 33.219 -10.669 1.00 51.91 204 LEU A O 1
ATOM 1655 N N . SER A 1 205 ? 11.194 34.427 -12.082 1.00 52.69 205 SER A N 1
ATOM 1656 C CA . SER A 1 205 ? 12.169 34.517 -13.167 1.00 52.69 205 SER A CA 1
ATOM 1657 C C . SER A 1 205 ? 13.249 35.582 -12.961 1.00 52.69 205 SER A C 1
ATOM 1659 O O . SER A 1 205 ? 14.277 35.504 -13.627 1.00 52.69 205 SER A O 1
ATOM 1661 N N . SER A 1 206 ? 13.068 36.559 -12.067 1.00 53.53 206 SER A N 1
ATOM 1662 C CA . SER A 1 206 ? 14.005 37.689 -11.937 1.00 53.53 206 SER A CA 1
ATOM 1663 C C . SER A 1 206 ? 15.315 37.338 -11.217 1.00 53.53 206 SER A C 1
ATOM 1665 O O . SER A 1 206 ? 16.374 37.812 -11.624 1.00 53.53 206 SER A O 1
ATOM 1667 N N . GLU A 1 207 ? 15.294 36.446 -10.221 1.00 57.22 207 GLU A N 1
ATOM 1668 C CA . GLU A 1 207 ? 16.512 36.047 -9.489 1.00 57.22 207 GLU A CA 1
ATOM 1669 C C . GLU A 1 207 ? 17.475 35.192 -10.331 1.00 57.22 207 GLU A C 1
ATOM 1671 O O . GLU A 1 207 ? 18.689 35.294 -10.172 1.00 57.22 207 GLU A O 1
ATOM 1676 N N . TYR A 1 208 ? 16.962 34.392 -11.273 1.00 57.12 208 TYR A N 1
ATOM 1677 C CA . TYR A 1 208 ? 17.782 33.502 -12.112 1.00 57.12 208 TYR A CA 1
ATOM 1678 C C . TYR A 1 208 ? 18.364 34.177 -13.358 1.00 57.12 208 TYR A C 1
ATOM 1680 O O . TYR A 1 208 ? 19.208 33.592 -14.034 1.00 57.12 208 TYR A O 1
ATOM 1688 N N . LEU A 1 209 ? 17.915 35.391 -13.676 1.00 57.94 209 LEU A N 1
ATOM 1689 C CA . LEU A 1 209 ? 18.359 36.139 -14.851 1.00 57.94 209 LEU A CA 1
ATOM 1690 C C . LEU A 1 209 ? 19.431 37.182 -14.524 1.00 57.94 209 LEU A C 1
ATOM 1692 O O . LEU A 1 209 ? 19.887 37.870 -15.433 1.00 57.94 209 LEU A O 1
ATOM 1696 N N . CYS A 1 210 ? 19.866 37.292 -13.266 1.00 52.84 210 CYS A N 1
ATOM 1697 C CA . CYS A 1 210 ? 20.881 38.254 -12.843 1.00 52.84 210 CYS A CA 1
ATOM 1698 C C . CYS A 1 210 ? 22.206 38.002 -13.598 1.00 52.84 210 CYS A C 1
ATOM 1700 O O . CYS A 1 210 ? 22.936 37.061 -13.295 1.00 52.84 210 CYS A O 1
ATOM 1702 N N . GLY A 1 211 ? 22.475 38.810 -14.633 1.00 60.94 211 GLY A N 1
ATOM 1703 C CA . GLY A 1 211 ? 23.607 38.655 -15.560 1.00 60.94 211 GLY A CA 1
ATOM 1704 C C . GLY A 1 211 ? 23.232 38.459 -17.039 1.00 60.94 211 GLY A C 1
ATOM 1705 O O . GLY A 1 211 ? 24.117 38.474 -17.890 1.00 60.94 211 GLY A O 1
ATOM 1706 N N . SER A 1 212 ? 21.947 38.307 -17.371 1.00 69.81 212 SER A N 1
ATOM 1707 C CA . SER A 1 212 ? 21.453 38.281 -18.755 1.00 69.81 212 SER A CA 1
ATOM 1708 C C . SER A 1 212 ? 21.133 39.693 -19.255 1.00 69.81 212 SER A C 1
ATOM 1710 O O . SER A 1 212 ? 20.592 40.506 -18.505 1.00 69.81 212 SER A O 1
ATOM 1712 N N . SER A 1 213 ? 21.389 39.985 -20.537 1.00 66.62 213 SER A N 1
ATOM 1713 C CA . SER A 1 213 ? 21.019 41.272 -21.156 1.00 66.62 213 SER A CA 1
ATOM 1714 C C . SER A 1 213 ? 19.509 41.542 -21.109 1.00 66.62 213 SER A C 1
ATOM 1716 O O . SER A 1 213 ? 19.091 42.692 -21.150 1.00 66.62 213 SER A O 1
ATOM 1718 N N . LEU A 1 214 ? 18.697 40.488 -20.971 1.00 60.59 214 LEU A N 1
ATOM 1719 C CA . LEU A 1 214 ? 17.237 40.562 -20.876 1.00 60.59 214 LEU A CA 1
ATOM 1720 C C . LEU A 1 214 ? 16.734 40.893 -19.457 1.00 60.59 214 LEU A C 1
ATOM 1722 O O . LEU A 1 214 ? 15.560 41.202 -19.261 1.00 60.59 214 LEU A O 1
ATOM 1726 N N . ALA A 1 215 ? 17.604 40.821 -18.446 1.00 68.06 215 ALA A N 1
ATOM 1727 C CA . ALA A 1 215 ? 17.217 41.021 -17.050 1.00 68.06 215 ALA A CA 1
ATOM 1728 C C . ALA A 1 215 ? 16.801 42.468 -16.756 1.00 68.06 215 ALA A C 1
ATOM 1730 O O . ALA A 1 215 ? 15.887 42.696 -15.967 1.00 68.06 215 ALA A O 1
ATOM 1731 N N . GLY A 1 216 ? 17.438 43.437 -17.423 1.00 62.12 216 GLY A N 1
ATOM 1732 C CA . GLY A 1 216 ? 17.088 44.852 -17.298 1.00 62.12 216 GLY A CA 1
ATOM 1733 C C . GLY A 1 216 ? 15.691 45.160 -17.840 1.00 62.12 216 GLY A C 1
ATOM 1734 O O . GLY A 1 216 ? 14.919 45.854 -17.187 1.00 62.12 216 GLY A O 1
ATOM 1735 N N . GLU A 1 217 ? 15.328 44.594 -18.992 1.00 66.62 217 GLU A N 1
ATOM 1736 C CA . GLU A 1 217 ? 14.027 44.838 -19.632 1.00 66.62 217 GLU A CA 1
ATOM 1737 C C . GLU A 1 217 ? 12.869 44.177 -18.870 1.00 66.62 217 GLU A C 1
ATOM 1739 O O . GLU A 1 217 ? 11.805 44.775 -18.704 1.00 66.62 217 GLU A O 1
ATOM 1744 N N . LEU A 1 218 ? 13.090 42.980 -18.318 1.00 66.56 218 LEU A N 1
ATOM 1745 C CA . LEU A 1 218 ? 12.099 42.295 -17.481 1.00 66.56 218 LEU A CA 1
ATOM 1746 C C . LEU A 1 218 ? 11.889 42.991 -16.129 1.00 66.56 218 LEU A C 1
ATOM 1748 O O . LEU A 1 218 ? 10.758 43.069 -15.655 1.00 66.56 218 LEU A O 1
ATOM 1752 N N . ALA A 1 219 ? 12.940 43.567 -15.536 1.00 65.00 219 ALA A N 1
ATOM 1753 C CA . ALA A 1 219 ? 12.810 44.362 -14.314 1.00 65.00 219 ALA A CA 1
ATOM 1754 C C . ALA A 1 219 ? 11.967 45.631 -14.535 1.00 65.00 219 ALA A C 1
ATOM 1756 O O . ALA A 1 219 ? 11.187 46.021 -13.663 1.00 65.00 219 ALA A O 1
ATOM 1757 N N . ILE A 1 220 ? 12.077 46.252 -15.715 1.00 65.94 220 ILE A N 1
ATOM 1758 C CA . ILE A 1 220 ? 11.238 47.392 -16.108 1.00 65.94 220 ILE A CA 1
ATOM 1759 C C . ILE A 1 220 ? 9.778 46.945 -16.273 1.00 65.94 220 ILE A C 1
ATOM 1761 O O . ILE A 1 220 ? 8.875 47.633 -15.798 1.00 65.94 220 ILE A O 1
ATOM 1765 N N . PHE A 1 221 ? 9.531 45.776 -16.874 1.00 68.94 221 PHE A N 1
ATOM 1766 C CA . PHE A 1 221 ? 8.180 45.221 -17.005 1.00 68.94 221 PHE A CA 1
ATOM 1767 C C . PHE A 1 221 ? 7.518 44.934 -15.645 1.00 68.94 221 PHE A C 1
ATOM 1769 O O . PHE A 1 221 ? 6.361 45.310 -15.435 1.00 68.94 221 PHE A O 1
ATOM 1776 N N . ASP A 1 222 ? 8.250 44.333 -14.702 1.00 63.25 222 ASP A N 1
ATOM 1777 C CA . ASP A 1 222 ? 7.754 44.051 -13.347 1.00 63.25 222 ASP A CA 1
ATOM 1778 C C . ASP A 1 222 ? 7.478 45.342 -12.555 1.00 63.25 222 ASP A C 1
ATOM 1780 O O . ASP A 1 222 ? 6.473 45.441 -11.837 1.00 63.25 222 ASP A O 1
ATOM 1784 N N . TYR A 1 223 ? 8.331 46.359 -12.721 1.00 65.50 223 TYR A N 1
ATOM 1785 C CA . TYR A 1 223 ? 8.149 47.674 -12.105 1.00 65.50 223 TYR A CA 1
ATOM 1786 C C . TYR A 1 223 ? 6.913 48.397 -12.655 1.00 65.50 223 TYR A C 1
ATOM 1788 O O . TYR A 1 223 ? 6.075 48.861 -11.880 1.00 65.50 223 TYR A O 1
ATOM 1796 N N . ILE A 1 224 ? 6.752 48.445 -13.983 1.00 67.88 224 ILE A N 1
ATOM 1797 C CA . ILE A 1 224 ? 5.605 49.096 -14.631 1.00 67.88 224 ILE A CA 1
ATOM 1798 C C . ILE A 1 224 ? 4.306 48.370 -14.274 1.00 67.88 224 ILE A C 1
ATOM 1800 O O . ILE A 1 224 ? 3.329 49.017 -13.896 1.00 67.88 224 ILE A O 1
ATOM 1804 N N . SER A 1 225 ? 4.295 47.036 -14.313 1.00 63.81 225 SER A N 1
ATOM 1805 C CA . SER A 1 225 ? 3.111 46.245 -13.955 1.00 63.81 225 SER A CA 1
ATOM 1806 C C . SER A 1 225 ? 2.687 46.487 -12.503 1.00 63.81 225 SER A C 1
ATOM 1808 O O . SER A 1 225 ? 1.501 46.659 -12.220 1.00 63.81 225 SER A O 1
ATOM 1810 N N . SER A 1 226 ? 3.648 46.591 -11.581 1.00 60.72 226 SER A N 1
ATOM 1811 C CA . SER A 1 226 ? 3.372 46.895 -10.170 1.00 60.72 226 SER A CA 1
ATOM 1812 C C . SER A 1 226 ? 2.894 48.341 -9.954 1.00 60.72 226 SER A C 1
ATOM 1814 O O . SER A 1 226 ? 2.016 48.591 -9.122 1.00 60.72 226 SER A O 1
ATOM 1816 N N . ALA A 1 227 ? 3.419 49.300 -10.723 1.00 59.56 227 ALA A N 1
ATOM 1817 C CA . ALA A 1 227 ? 3.009 50.703 -10.662 1.00 59.56 227 ALA A CA 1
ATOM 1818 C C . ALA A 1 227 ? 1.583 50.926 -11.207 1.00 59.56 227 ALA A C 1
ATOM 1820 O O . ALA A 1 227 ? 0.803 51.665 -10.602 1.00 59.56 227 ALA A O 1
ATOM 1821 N N . VAL A 1 228 ? 1.203 50.239 -12.292 1.00 58.56 228 VAL A N 1
ATOM 1822 C CA . VAL A 1 228 ? -0.144 50.322 -12.893 1.00 58.56 228 VAL A CA 1
ATOM 1823 C C . VAL A 1 228 ? -1.215 49.733 -11.964 1.00 58.56 228 VAL A C 1
ATOM 1825 O O . VAL A 1 228 ? -2.278 50.332 -11.793 1.00 58.56 228 VAL A O 1
ATOM 1828 N N . VAL A 1 229 ? -0.923 48.616 -11.288 1.00 56.16 229 VAL A N 1
ATOM 1829 C CA . VAL A 1 229 ? -1.831 48.017 -10.287 1.00 56.16 229 VAL A CA 1
ATOM 1830 C C . VAL A 1 229 ? -2.047 48.954 -9.089 1.00 56.16 229 VAL A C 1
ATOM 1832 O O . VAL A 1 229 ? -3.164 49.070 -8.580 1.00 56.16 229 VAL A O 1
ATOM 1835 N N . SER A 1 230 ? -1.008 49.691 -8.685 1.00 54.22 230 SER A N 1
ATOM 1836 C CA . SER A 1 230 ? -1.077 50.650 -7.573 1.00 54.22 230 SER A CA 1
ATOM 1837 C C . SER A 1 230 ? -1.933 51.884 -7.908 1.00 54.22 230 SER A C 1
ATOM 1839 O O . SER A 1 230 ? -2.677 52.375 -7.056 1.00 54.22 230 SER A O 1
ATOM 1841 N N . GLN A 1 231 ? -1.896 52.361 -9.160 1.00 52.59 231 GLN A N 1
ATOM 1842 C CA . GLN A 1 231 ? -2.725 53.489 -9.612 1.00 52.59 231 GLN A CA 1
ATOM 1843 C C . GLN A 1 231 ? -4.207 53.116 -9.782 1.00 52.59 231 GLN A C 1
ATOM 1845 O O . GLN A 1 231 ? -5.082 53.903 -9.412 1.00 52.59 231 GLN A O 1
ATOM 1850 N N . GLN A 1 232 ? -4.515 51.903 -10.261 1.00 52.28 232 GLN A N 1
ATOM 1851 C CA . GLN A 1 232 ? -5.904 51.429 -10.351 1.00 52.28 232 GLN A CA 1
ATOM 1852 C C . GLN A 1 232 ? -6.553 51.254 -8.969 1.00 52.28 232 GLN A C 1
ATOM 1854 O O . GLN A 1 232 ? -7.716 51.619 -8.791 1.00 52.28 232 GLN A O 1
ATOM 1859 N N . GLN A 1 233 ? -5.804 50.784 -7.963 1.00 51.19 233 GLN A N 1
ATOM 1860 C CA . GLN A 1 233 ? -6.316 50.677 -6.591 1.00 51.19 233 GLN A CA 1
ATOM 1861 C C . GLN A 1 233 ? -6.623 52.048 -5.961 1.00 51.19 233 GLN A C 1
ATOM 1863 O O . GLN A 1 233 ? -7.640 52.187 -5.274 1.00 51.19 233 GLN A O 1
ATOM 1868 N N . GLN A 1 234 ? -5.824 53.087 -6.237 1.00 49.00 234 GLN A N 1
ATOM 1869 C CA . GLN A 1 234 ? -6.113 54.451 -5.769 1.00 49.00 234 GLN A CA 1
ATOM 1870 C C . GLN A 1 234 ? -7.354 55.065 -6.439 1.00 49.00 234 GLN A C 1
ATOM 1872 O O . GLN A 1 234 ? -8.169 55.676 -5.746 1.00 49.00 234 GLN A O 1
ATOM 1877 N N . GLN A 1 235 ? -7.572 54.841 -7.739 1.00 47.75 235 GLN A N 1
ATOM 1878 C CA . GLN A 1 235 ? -8.785 55.316 -8.424 1.00 47.75 235 GLN A CA 1
ATOM 1879 C C . GLN A 1 235 ? -10.060 54.599 -7.953 1.00 47.75 235 GLN A C 1
ATOM 1881 O O . GLN A 1 235 ? -11.096 55.241 -7.772 1.00 47.75 235 GLN A O 1
ATOM 1886 N N . THR A 1 236 ? -10.002 53.293 -7.665 1.00 48.94 236 THR A N 1
ATOM 1887 C CA . THR A 1 236 ? -11.170 52.569 -7.124 1.00 48.94 236 THR A CA 1
ATOM 1888 C C . THR A 1 236 ? -11.558 52.986 -5.704 1.00 48.94 236 THR A C 1
ATOM 1890 O O . THR A 1 236 ? -12.734 52.905 -5.351 1.00 48.94 236 THR A O 1
ATOM 1893 N N . ASN A 1 237 ? -10.609 53.468 -4.894 1.00 45.34 237 ASN A N 1
ATOM 1894 C CA . ASN A 1 237 ? -10.901 53.964 -3.547 1.00 45.34 237 ASN A CA 1
ATOM 1895 C C . ASN A 1 237 ? -11.467 55.393 -3.555 1.00 45.34 237 ASN A C 1
ATOM 1897 O O . ASN A 1 237 ? -12.320 55.700 -2.730 1.00 45.34 237 ASN A O 1
ATOM 1901 N N . LEU A 1 238 ? -11.083 56.237 -4.520 1.00 43.72 238 LEU A N 1
ATOM 1902 C CA . LEU A 1 238 ? -11.696 57.559 -4.713 1.00 43.72 238 LEU A CA 1
ATOM 1903 C C . LEU A 1 238 ? -13.152 57.460 -5.203 1.00 43.72 238 LEU A C 1
ATOM 1905 O O . LEU A 1 238 ? -14.013 58.178 -4.700 1.00 43.72 238 LEU A O 1
ATOM 1909 N N . ASN A 1 239 ? -13.465 56.513 -6.096 1.00 41.88 239 ASN A N 1
ATOM 1910 C CA . ASN A 1 239 ? -14.840 56.311 -6.576 1.00 41.88 239 ASN A CA 1
ATOM 1911 C C . ASN A 1 239 ? -15.793 55.717 -5.524 1.00 41.88 239 ASN A C 1
ATOM 1913 O O . ASN A 1 239 ? -16.999 55.916 -5.629 1.00 41.88 239 ASN A O 1
ATOM 1917 N N . LYS A 1 240 ? -15.292 55.019 -4.495 1.00 43.91 240 LYS A N 1
ATOM 1918 C CA . LYS A 1 240 ? -16.132 54.535 -3.382 1.00 43.91 240 LYS A CA 1
ATOM 1919 C C . LYS A 1 240 ? -16.484 55.628 -2.372 1.00 43.91 240 LYS A C 1
ATOM 1921 O O . LYS A 1 240 ? -17.524 55.529 -1.730 1.00 43.91 240 LYS A O 1
ATOM 1926 N N . SER A 1 241 ? -15.668 56.675 -2.261 1.00 41.16 241 SER A N 1
ATOM 1927 C CA . SER A 1 241 ? -15.915 57.794 -1.342 1.00 41.16 241 SER A CA 1
ATOM 1928 C C . SER A 1 241 ? -16.959 58.793 -1.862 1.00 41.16 241 SER A C 1
ATOM 1930 O O . SER A 1 241 ? -17.570 59.488 -1.059 1.00 41.16 241 SER A O 1
ATOM 1932 N N . CYS A 1 242 ? -17.214 58.845 -3.176 1.00 40.28 242 CYS A N 1
ATOM 1933 C CA . CYS A 1 242 ? -18.216 59.746 -3.771 1.00 40.28 242 CYS A CA 1
ATOM 1934 C C . CYS A 1 242 ? -19.654 59.193 -3.802 1.00 40.28 242 CYS A C 1
ATOM 1936 O O . CYS A 1 242 ? -20.569 59.952 -4.091 1.00 40.28 242 CYS A O 1
ATOM 1938 N N . VAL A 1 243 ? -19.891 57.909 -3.504 1.00 44.78 243 VAL A N 1
ATOM 1939 C CA . VAL A 1 243 ? -21.246 57.301 -3.559 1.00 44.78 243 VAL A CA 1
ATOM 1940 C C . VAL A 1 243 ? -21.970 57.351 -2.196 1.00 44.78 243 VAL A C 1
ATOM 1942 O O . VAL A 1 243 ? -23.088 56.873 -2.065 1.00 44.78 243 VAL A O 1
ATOM 1945 N N . LEU A 1 244 ? -21.363 57.954 -1.168 1.00 45.84 244 LEU A N 1
ATOM 1946 C CA . LEU A 1 244 ? -21.919 58.033 0.195 1.00 45.84 244 LEU A CA 1
ATOM 1947 C C . LEU A 1 244 ? -22.449 59.423 0.596 1.00 45.84 244 LEU A C 1
ATOM 1949 O O . LEU A 1 244 ? -22.669 59.654 1.781 1.00 45.84 244 LEU A O 1
ATOM 1953 N N . LEU A 1 245 ? -22.656 60.344 -0.353 1.00 43.19 245 LEU A N 1
ATOM 1954 C CA . LEU A 1 245 ? -23.141 61.703 -0.055 1.00 43.19 245 LEU A CA 1
ATOM 1955 C C . LEU A 1 245 ? -24.511 62.075 -0.638 1.00 43.19 245 LEU A C 1
ATOM 1957 O O . LEU A 1 245 ? -24.962 63.182 -0.377 1.00 43.19 245 LEU A O 1
ATOM 1961 N N . ASP A 1 246 ? -25.207 61.159 -1.313 1.00 42.25 246 ASP A N 1
ATOM 1962 C CA . ASP A 1 246 ? -26.605 61.364 -1.715 1.00 42.25 246 ASP A CA 1
ATOM 1963 C C . ASP A 1 246 ? -27.476 60.195 -1.230 1.00 42.25 246 ASP A C 1
ATOM 1965 O O . ASP A 1 246 ? -27.776 59.272 -1.987 1.00 42.25 246 ASP A O 1
ATOM 1969 N N . HIS A 1 247 ? -27.839 60.223 0.057 1.00 39.25 247 HIS A N 1
ATOM 1970 C CA . HIS A 1 247 ? -29.085 59.665 0.599 1.00 39.25 247 HIS A CA 1
ATOM 1971 C C . HIS A 1 247 ? -29.381 60.215 1.996 1.00 39.25 247 HIS A C 1
ATOM 1973 O O . HIS A 1 247 ? -28.463 60.206 2.846 1.00 39.25 247 HIS A O 1
#